Protein AF-A0A8T5Y3U5-F1 (afdb_monomer_lite)

Structure (mmCIF, N/CA/C/O backbone):
data_AF-A0A8T5Y3U5-F1
#
_entry.id   AF-A0A8T5Y3U5-F1
#
loop_
_atom_site.group_PDB
_atom_site.id
_atom_site.type_symbol
_atom_site.label_atom_id
_atom_site.label_alt_id
_atom_site.label_comp_id
_atom_site.label_asym_id
_atom_site.label_entity_id
_atom_site.label_seq_id
_atom_site.pdbx_PDB_ins_code
_atom_site.Cartn_x
_atom_site.Cartn_y
_atom_site.Cartn_z
_atom_site.occupancy
_atom_site.B_iso_or_equiv
_atom_site.auth_seq_id
_atom_site.auth_comp_id
_atom_site.auth_asym_id
_atom_site.auth_atom_id
_atom_site.pdbx_PDB_model_num
ATOM 1 N N . MET A 1 1 ? -8.309 -9.995 -5.495 1.00 78.56 1 MET A N 1
ATOM 2 C CA . MET A 1 1 ? -7.109 -9.335 -6.078 1.00 78.56 1 MET A CA 1
ATOM 3 C C . MET A 1 1 ? -6.849 -9.775 -7.517 1.00 78.56 1 MET A C 1
ATOM 5 O O . MET A 1 1 ? -6.387 -8.969 -8.321 1.00 78.56 1 MET A O 1
ATOM 9 N N . ILE A 1 2 ? -7.189 -11.016 -7.874 1.00 89.81 2 ILE A N 1
ATOM 10 C CA . ILE A 1 2 ? -6.861 -11.614 -9.171 1.00 89.81 2 ILE A CA 1
ATOM 11 C C . ILE A 1 2 ? -7.421 -10.885 -10.391 1.00 89.81 2 ILE A C 1
ATOM 13 O O . ILE A 1 2 ? -6.724 -10.798 -11.395 1.00 89.81 2 ILE A O 1
ATOM 17 N N . ILE A 1 3 ? -8.633 -10.324 -10.323 1.00 92.44 3 ILE A N 1
ATOM 18 C CA . ILE A 1 3 ? -9.241 -9.602 -11.457 1.00 92.44 3 ILE A CA 1
ATOM 19 C C . ILE A 1 3 ? -8.371 -8.401 -11.845 1.00 92.44 3 ILE A C 1
ATOM 21 O O . ILE A 1 3 ? -8.020 -8.229 -13.011 1.00 92.44 3 ILE A O 1
ATOM 25 N N . VAL A 1 4 ? -7.962 -7.611 -10.847 1.00 91.69 4 VAL A N 1
ATOM 26 C CA . VAL A 1 4 ? -7.103 -6.436 -11.039 1.00 91.69 4 VAL A CA 1
ATOM 27 C C . VAL A 1 4 ? -5.731 -6.862 -11.561 1.00 91.69 4 VAL A C 1
ATOM 29 O O . VAL A 1 4 ? -5.269 -6.330 -12.569 1.00 91.69 4 VAL A O 1
ATOM 32 N N . SER A 1 5 ? -5.105 -7.866 -10.938 1.00 94.12 5 SER A N 1
ATOM 33 C CA . SER A 1 5 ? -3.811 -8.390 -11.391 1.00 94.12 5 SER A CA 1
ATOM 34 C C . SER A 1 5 ? -3.868 -8.935 -12.819 1.00 94.12 5 SER A C 1
ATOM 36 O O . SER A 1 5 ? -2.945 -8.707 -13.597 1.00 94.12 5 SER A O 1
ATOM 38 N N . SER A 1 6 ? -4.955 -9.612 -13.192 1.00 96.12 6 SER A N 1
ATOM 39 C CA . SER A 1 6 ? -5.157 -10.162 -14.537 1.00 96.12 6 SER A CA 1
ATOM 40 C C . SER A 1 6 ? -5.290 -9.050 -15.568 1.00 96.12 6 SER A C 1
ATOM 42 O O . SER A 1 6 ? -4.605 -9.080 -16.587 1.00 96.12 6 SER A O 1
ATOM 44 N N . PHE A 1 7 ? -6.099 -8.028 -15.279 1.00 97.38 7 PHE A N 1
ATOM 45 C CA . PHE A 1 7 ? -6.236 -6.859 -16.144 1.00 97.38 7 PHE A CA 1
ATOM 46 C C . PHE A 1 7 ? -4.888 -6.160 -16.375 1.00 97.38 7 PHE A C 1
ATOM 48 O O . PHE A 1 7 ? -4.494 -5.944 -17.522 1.00 97.38 7 PHE A O 1
ATOM 55 N N . ILE A 1 8 ? -4.134 -5.886 -15.304 1.00 96.81 8 ILE A N 1
ATOM 56 C CA . ILE A 1 8 ? -2.803 -5.264 -15.394 1.00 96.81 8 ILE A CA 1
ATOM 57 C C . ILE A 1 8 ? -1.842 -6.142 -16.204 1.00 96.81 8 ILE A C 1
ATOM 59 O O . ILE A 1 8 ? -1.123 -5.641 -17.068 1.00 96.81 8 ILE A O 1
ATOM 63 N N . SER A 1 9 ? -1.850 -7.455 -15.970 1.00 97.88 9 SER A N 1
ATOM 64 C CA . SER A 1 9 ? -0.991 -8.402 -16.690 1.00 97.88 9 SER A CA 1
ATOM 65 C C . SER A 1 9 ? -1.294 -8.411 -18.186 1.00 97.88 9 SER A C 1
ATOM 67 O O . SER A 1 9 ? -0.373 -8.361 -18.998 1.00 97.88 9 SER A O 1
ATOM 69 N N . VAL A 1 10 ? -2.576 -8.401 -18.566 1.00 98.50 10 VAL A N 1
ATOM 70 C CA . VAL A 1 10 ? -2.996 -8.310 -19.971 1.00 98.50 10 VAL A CA 1
ATOM 71 C C . VAL A 1 10 ? -2.524 -6.997 -20.590 1.00 98.50 10 VAL A C 1
ATOM 73 O O . VAL A 1 10 ? -1.945 -7.023 -21.673 1.00 98.50 10 VAL A O 1
ATOM 76 N N . MET A 1 11 ? -2.692 -5.861 -19.906 1.00 98.44 11 MET A N 1
ATOM 77 C CA . MET A 1 11 ? -2.195 -4.574 -20.408 1.00 98.44 11 MET A CA 1
ATOM 78 C C . MET A 1 11 ? -0.677 -4.584 -20.625 1.00 98.44 11 MET A C 1
ATOM 80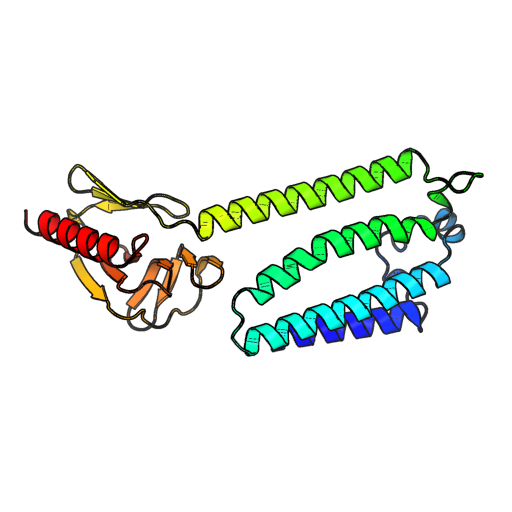 O O . MET A 1 11 ? -0.203 -4.133 -21.668 1.00 98.44 11 MET A O 1
ATOM 84 N N . LEU A 1 12 ? 0.088 -5.135 -19.678 1.00 98.31 12 LEU A N 1
ATOM 85 C CA . LEU A 1 12 ? 1.542 -5.268 -19.795 1.00 98.31 12 LEU A CA 1
ATOM 86 C C . LEU A 1 12 ? 1.935 -6.154 -20.982 1.00 98.31 12 LEU A C 1
ATOM 88 O O . LEU A 1 12 ? 2.838 -5.797 -21.735 1.00 98.31 12 LEU A O 1
ATOM 92 N N . VAL A 1 13 ? 1.235 -7.270 -21.202 1.00 98.75 13 VAL A N 1
ATOM 93 C CA . VAL A 1 13 ? 1.455 -8.119 -22.382 1.00 98.75 13 VAL A CA 1
ATOM 94 C C . VAL A 1 13 ? 1.139 -7.358 -23.667 1.00 98.75 13 VAL A C 1
ATOM 96 O O . VAL A 1 13 ? 1.955 -7.365 -24.584 1.00 98.75 13 VAL A O 1
ATOM 99 N N . VAL A 1 14 ? 0.003 -6.661 -23.742 1.00 98.69 14 VAL A N 1
ATOM 100 C CA . VAL A 1 14 ? -0.388 -5.890 -24.932 1.00 98.69 14 VAL A CA 1
ATOM 101 C C . VAL A 1 14 ? 0.656 -4.823 -25.256 1.00 98.69 14 VAL A C 1
ATOM 103 O O . VAL A 1 14 ? 1.146 -4.777 -26.384 1.00 98.69 14 VAL A O 1
ATOM 106 N N . PHE A 1 15 ? 1.068 -4.010 -24.281 1.00 98.44 15 PHE A N 1
ATOM 107 C CA . PHE A 1 15 ? 2.111 -3.010 -24.510 1.00 98.44 15 PHE A CA 1
ATOM 108 C C . PHE A 1 15 ? 3.461 -3.646 -24.842 1.00 98.44 15 PHE A C 1
ATOM 110 O O . PHE A 1 15 ? 4.144 -3.174 -25.751 1.00 98.44 15 PHE A O 1
ATOM 117 N N . GLY A 1 16 ? 3.817 -4.756 -24.193 1.00 98.44 16 GLY A N 1
ATOM 118 C CA . GLY A 1 16 ? 5.033 -5.500 -24.500 1.00 98.44 16 GLY A CA 1
ATOM 119 C C . GLY A 1 16 ? 5.055 -6.003 -25.945 1.00 98.44 16 GLY A C 1
ATOM 120 O O . GLY A 1 16 ? 6.074 -5.872 -26.624 1.00 98.44 16 GLY A O 1
ATOM 121 N N . LEU A 1 17 ? 3.922 -6.504 -26.452 1.00 98.62 17 LEU A N 1
ATOM 122 C CA . LEU A 1 17 ? 3.759 -6.925 -27.845 1.00 98.62 17 LEU A CA 1
ATOM 123 C C . LEU A 1 17 ? 3.872 -5.741 -28.814 1.00 98.62 17 LEU A C 1
ATOM 125 O O . LEU A 1 17 ? 4.589 -5.836 -29.813 1.00 98.62 17 LEU A O 1
ATOM 129 N N . LEU A 1 18 ? 3.194 -4.629 -28.516 1.00 98.62 18 LEU A N 1
ATOM 130 C CA . LEU A 1 18 ? 3.217 -3.425 -29.349 1.00 98.62 18 LEU A CA 1
ATOM 131 C C . LEU A 1 18 ? 4.631 -2.839 -29.454 1.00 98.62 18 LEU A C 1
ATOM 133 O O . LEU A 1 18 ? 5.109 -2.552 -30.551 1.00 98.62 18 LEU A O 1
ATOM 137 N N . ILE A 1 19 ? 5.328 -2.709 -28.326 1.00 98.44 19 ILE A N 1
ATOM 138 C CA . ILE A 1 19 ? 6.676 -2.142 -28.277 1.00 98.44 19 ILE A CA 1
ATOM 139 C C . ILE A 1 19 ? 7.683 -3.085 -28.945 1.00 98.44 19 ILE A C 1
ATOM 141 O O . ILE A 1 19 ? 8.465 -2.647 -29.787 1.00 98.44 19 ILE A O 1
ATOM 145 N N . LYS A 1 20 ? 7.665 -4.380 -28.605 1.00 98.19 20 LYS A N 1
ATOM 146 C CA . LYS A 1 20 ? 8.676 -5.333 -29.086 1.00 98.19 20 LYS A CA 1
ATOM 147 C C . LYS A 1 20 ? 8.501 -5.708 -30.554 1.00 98.19 20 LYS A C 1
ATOM 149 O O . LYS A 1 20 ? 9.495 -5.822 -31.261 1.00 98.19 20 LYS A O 1
ATOM 154 N N . TYR A 1 21 ? 7.265 -5.945 -30.996 1.00 97.81 21 TYR A N 1
ATOM 155 C CA . TYR A 1 21 ? 6.996 -6.544 -32.309 1.00 97.81 21 TYR A CA 1
ATOM 156 C C . TYR A 1 21 ? 6.300 -5.603 -33.292 1.00 97.81 21 TYR A C 1
ATOM 158 O O . TYR A 1 21 ? 6.357 -5.849 -34.494 1.00 97.81 21 TYR A O 1
ATOM 166 N N . LYS A 1 22 ? 5.628 -4.545 -32.818 1.00 97.69 22 LYS A N 1
ATOM 167 C CA . LYS A 1 22 ? 4.924 -3.575 -33.680 1.00 97.69 22 LYS A CA 1
ATOM 168 C C . LYS A 1 22 ? 5.622 -2.217 -33.761 1.00 97.69 22 LYS A C 1
ATOM 170 O O . LYS A 1 22 ? 5.037 -1.281 -34.290 1.00 97.69 22 LYS A O 1
ATOM 175 N N . GLN A 1 23 ? 6.854 -2.118 -33.253 1.00 96.19 23 GLN A N 1
ATOM 176 C CA . GLN A 1 23 ? 7.684 -0.908 -33.301 1.00 96.19 23 GLN A CA 1
ATOM 177 C C . GLN A 1 23 ? 6.996 0.329 -32.698 1.00 96.19 23 GLN A C 1
ATOM 179 O O . GLN A 1 23 ? 7.277 1.466 -33.074 1.00 96.19 23 GLN A O 1
ATOM 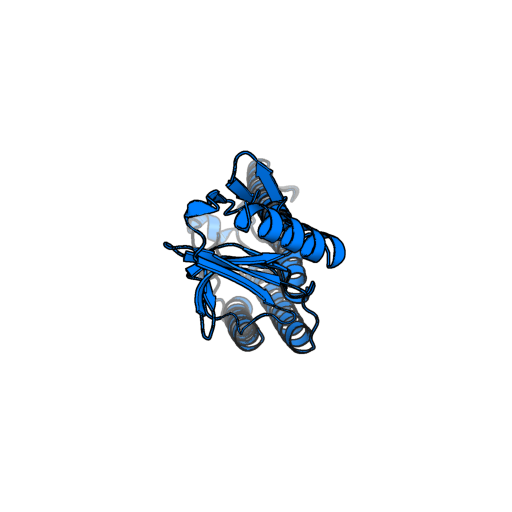184 N N . ALA A 1 24 ? 6.091 0.130 -31.734 1.00 97.62 24 ALA A N 1
ATOM 185 C CA . ALA A 1 24 ? 5.384 1.213 -31.056 1.00 97.62 24 ALA A CA 1
ATOM 186 C C . ALA A 1 24 ? 6.285 1.917 -30.018 1.00 97.62 24 ALA A C 1
ATOM 188 O O . ALA A 1 24 ? 5.927 2.048 -28.850 1.00 97.62 24 ALA A O 1
ATOM 189 N N . TYR A 1 25 ? 7.480 2.359 -30.425 1.00 96.62 25 TYR A N 1
ATOM 190 C CA . TYR A 1 25 ? 8.500 2.932 -29.537 1.00 96.62 25 TYR A CA 1
ATOM 191 C C . TYR A 1 25 ? 8.084 4.269 -28.918 1.00 96.62 25 TYR A C 1
ATOM 193 O O . TYR A 1 25 ? 8.581 4.635 -27.858 1.00 96.62 25 TYR A O 1
ATOM 201 N N . TRP A 1 26 ? 7.117 4.964 -29.518 1.00 95.81 26 TRP A N 1
ATOM 202 C CA . TRP A 1 26 ? 6.488 6.160 -28.951 1.00 95.81 26 TRP A CA 1
ATOM 203 C C . TRP A 1 26 ? 5.774 5.899 -27.609 1.00 95.81 26 TRP A C 1
ATOM 205 O O . TRP A 1 26 ? 5.494 6.839 -26.873 1.00 95.81 26 TRP A O 1
ATOM 215 N N . LEU A 1 27 ? 5.514 4.636 -27.245 1.00 96.50 27 LEU A N 1
ATOM 216 C CA . LEU A 1 27 ? 5.013 4.258 -25.917 1.00 96.50 27 LEU A CA 1
ATOM 217 C C . LEU A 1 27 ? 6.108 4.263 -24.836 1.00 96.50 27 LEU A C 1
ATOM 219 O O . LEU A 1 27 ? 5.800 4.189 -23.647 1.00 96.50 27 LEU A O 1
ATOM 223 N N . ILE A 1 28 ? 7.387 4.327 -25.218 1.00 96.00 28 ILE A N 1
ATOM 224 C CA . ILE A 1 28 ? 8.506 4.323 -24.275 1.00 96.00 28 ILE A CA 1
ATOM 225 C C . ILE A 1 28 ? 8.688 5.742 -23.728 1.00 96.00 28 ILE A C 1
ATOM 227 O O . ILE A 1 28 ? 9.132 6.661 -24.427 1.00 96.00 28 ILE A O 1
ATOM 231 N N . ALA A 1 29 ? 8.351 5.914 -22.450 1.00 88.94 29 ALA A N 1
ATOM 232 C CA . ALA A 1 29 ? 8.594 7.153 -21.722 1.00 88.94 29 ALA A CA 1
ATOM 233 C C . ALA A 1 29 ? 10.088 7.528 -21.768 1.00 88.94 29 ALA A C 1
ATOM 235 O O . ALA A 1 29 ? 10.963 6.666 -21.699 1.00 88.94 29 ALA A O 1
ATOM 236 N N . GLY A 1 30 ? 10.383 8.820 -21.920 1.00 88.69 30 GLY A N 1
ATOM 237 C CA . GLY A 1 30 ? 11.736 9.322 -22.175 1.00 88.69 30 GLY A CA 1
ATOM 238 C C . GLY A 1 30 ? 12.071 9.400 -23.665 1.00 88.69 30 GLY A C 1
ATOM 239 O O . GLY A 1 30 ? 12.484 10.463 -24.118 1.00 88.69 30 GLY A O 1
ATOM 240 N N . TYR A 1 31 ? 11.810 8.343 -24.448 1.00 94.25 31 TYR A N 1
ATOM 241 C CA . TYR A 1 31 ? 12.003 8.372 -25.907 1.00 94.25 31 TYR A CA 1
ATOM 242 C C . TYR A 1 31 ? 10.975 9.280 -26.597 1.00 94.25 31 TYR A C 1
ATOM 244 O O . TYR A 1 31 ? 11.344 10.145 -27.389 1.00 94.25 31 TYR A O 1
ATOM 252 N N . ASN A 1 32 ? 9.690 9.152 -26.246 1.00 94.94 32 ASN A N 1
ATOM 253 C CA . ASN A 1 32 ? 8.616 9.960 -26.842 1.00 94.94 32 ASN A CA 1
ATOM 254 C C . ASN A 1 32 ? 8.775 11.473 -26.600 1.00 94.94 32 ASN A C 1
ATOM 256 O O . ASN A 1 32 ? 8.389 12.291 -27.425 1.00 94.94 32 ASN A O 1
ATOM 260 N N . THR A 1 33 ? 9.360 11.845 -25.462 1.00 92.44 33 THR A N 1
ATOM 261 C CA . THR A 1 33 ? 9.601 13.241 -25.063 1.00 92.44 33 THR A CA 1
ATOM 262 C C . THR A 1 33 ? 10.954 13.776 -25.538 1.00 92.44 33 THR A C 1
ATOM 264 O O . THR A 1 33 ? 11.273 14.941 -25.313 1.00 92.44 33 THR A O 1
ATOM 267 N N . MET A 1 34 ? 11.783 12.930 -26.153 1.00 94.06 34 MET A N 1
ATOM 268 C CA . MET A 1 34 ? 13.115 13.293 -26.622 1.00 94.06 34 MET A CA 1
ATOM 269 C C . MET A 1 34 ? 13.031 14.104 -27.929 1.00 94.06 34 MET A C 1
ATOM 271 O O . MET A 1 34 ? 12.254 13.746 -28.815 1.00 94.06 34 MET A O 1
ATOM 275 N N . PRO A 1 35 ? 13.853 15.156 -28.115 1.00 95.94 35 PRO A N 1
ATOM 276 C CA . PRO A 1 35 ? 13.953 15.842 -29.401 1.00 95.94 35 PRO A CA 1
ATOM 277 C C . PRO A 1 35 ? 14.324 14.875 -30.532 1.00 95.94 35 PRO A C 1
ATOM 279 O O . PRO A 1 35 ? 15.180 14.007 -30.351 1.00 95.94 35 PRO A O 1
ATOM 282 N N . ARG A 1 36 ? 13.738 15.064 -31.721 1.00 94.19 36 ARG A N 1
ATOM 283 C CA . ARG A 1 36 ? 13.930 14.173 -32.886 1.00 94.19 36 ARG A CA 1
ATOM 284 C C . ARG A 1 36 ? 15.395 13.944 -33.258 1.00 94.19 36 ARG A C 1
ATOM 286 O O . ARG A 1 36 ? 15.740 12.872 -33.738 1.00 94.19 36 ARG A O 1
ATOM 293 N N . GLU A 1 37 ? 16.259 14.932 -33.043 1.00 94.69 37 GLU A N 1
ATOM 294 C CA . GLU A 1 37 ? 17.697 14.799 -33.302 1.00 94.69 37 GLU A CA 1
ATOM 295 C C . GLU A 1 37 ? 18.356 13.780 -32.371 1.00 94.69 37 GLU A C 1
ATOM 297 O O . GLU A 1 37 ? 19.084 12.909 -32.835 1.00 94.69 37 GLU A O 1
ATOM 302 N N . LYS A 1 38 ? 18.034 13.829 -31.075 1.00 94.31 38 LYS A N 1
ATOM 303 C CA . LYS A 1 38 ? 18.555 12.886 -30.079 1.00 94.31 38 LYS A CA 1
ATOM 304 C C . LYS A 1 38 ? 17.961 11.488 -30.242 1.00 94.31 38 LYS A C 1
ATOM 306 O O . LYS A 1 38 ? 18.664 10.513 -29.994 1.00 94.31 38 LYS A O 1
ATOM 311 N N . GLN A 1 39 ? 16.715 11.375 -30.714 1.00 95.19 39 GLN A N 1
ATOM 312 C CA . GLN A 1 39 ? 16.074 10.078 -30.978 1.00 95.19 39 GLN A CA 1
ATOM 313 C C . GLN A 1 39 ? 16.852 9.231 -31.994 1.00 95.19 39 GLN A C 1
ATOM 315 O O . GLN A 1 39 ? 16.831 8.007 -31.895 1.00 95.19 39 GLN A O 1
ATOM 320 N N . LYS A 1 40 ? 17.561 9.861 -32.942 1.00 95.06 40 LYS A N 1
ATOM 321 C CA . LYS A 1 40 ? 18.390 9.159 -33.937 1.00 95.06 40 LYS A CA 1
ATOM 322 C C . LYS A 1 40 ? 19.575 8.416 -33.316 1.00 95.06 40 LYS A C 1
ATOM 324 O O . LYS A 1 40 ? 20.056 7.459 -33.908 1.00 95.06 40 LYS A O 1
ATOM 329 N N . ASN A 1 41 ? 20.016 8.838 -32.132 1.00 95.00 41 ASN A N 1
ATOM 330 C CA . ASN A 1 41 ? 21.126 8.218 -31.409 1.00 95.00 41 ASN A CA 1
ATOM 331 C C . ASN A 1 41 ? 20.669 7.044 -30.523 1.00 95.00 41 ASN A C 1
ATOM 333 O O . ASN A 1 41 ? 21.476 6.486 -29.784 1.00 95.00 41 ASN A O 1
ATOM 337 N N . VAL A 1 42 ? 19.381 6.687 -30.547 1.00 96.62 42 VAL A N 1
ATOM 338 C CA . VAL A 1 42 ? 18.820 5.604 -29.733 1.00 96.62 42 VAL A CA 1
ATOM 339 C C . VAL A 1 42 ? 18.730 4.323 -30.560 1.00 96.62 42 VAL A C 1
ATOM 341 O O . VAL A 1 42 ? 18.125 4.307 -31.632 1.00 96.62 42 VAL A O 1
ATOM 344 N N . ASP A 1 43 ? 19.259 3.224 -30.022 1.00 97.25 43 ASP A N 1
ATOM 345 C CA . ASP A 1 43 ? 18.984 1.869 -30.503 1.00 97.25 43 ASP A CA 1
ATOM 346 C C . ASP A 1 43 ? 17.543 1.493 -30.131 1.00 97.25 43 ASP A C 1
ATOM 348 O O . ASP A 1 43 ? 17.261 0.885 -29.095 1.00 97.25 43 ASP A O 1
ATOM 352 N N . THR A 1 44 ? 16.603 1.937 -30.963 1.00 96.56 44 THR A N 1
ATOM 353 C CA . THR A 1 44 ? 15.165 1.752 -30.733 1.00 96.56 44 THR A CA 1
ATOM 354 C C . THR A 1 44 ? 14.749 0.286 -30.763 1.00 96.56 44 THR A C 1
ATOM 356 O O . THR A 1 44 ? 13.887 -0.113 -29.978 1.00 96.56 44 THR A O 1
ATOM 359 N N . GLU A 1 45 ? 15.384 -0.543 -31.594 1.00 97.19 45 GLU A N 1
ATOM 360 C CA . GLU A 1 45 ? 15.078 -1.970 -31.661 1.00 97.19 45 GLU A CA 1
ATOM 361 C C . GLU A 1 45 ? 15.560 -2.696 -30.400 1.00 97.19 45 GLU A C 1
ATOM 363 O O . GLU A 1 45 ? 14.792 -3.439 -29.777 1.00 97.19 45 GLU A O 1
ATOM 368 N N . GLY A 1 46 ? 16.804 -2.446 -29.977 1.00 97.94 46 GLY A N 1
ATOM 369 C CA . GLY A 1 46 ? 17.357 -2.992 -28.743 1.00 97.94 46 GLY A CA 1
ATOM 370 C C . GLY A 1 46 ? 16.582 -2.529 -27.511 1.00 97.94 46 GLY A C 1
ATOM 371 O O . GLY A 1 46 ? 16.199 -3.359 -26.677 1.00 97.94 46 GLY A O 1
ATOM 372 N N . LEU A 1 47 ? 16.268 -1.232 -27.431 1.00 97.62 47 LEU A N 1
ATOM 373 C CA . LEU A 1 47 ? 15.466 -0.661 -26.351 1.00 97.62 47 LEU A CA 1
ATOM 374 C C . LEU A 1 47 ? 14.055 -1.257 -26.332 1.00 97.62 47 LEU A C 1
ATOM 376 O O . LEU A 1 47 ? 13.586 -1.691 -25.282 1.00 97.62 47 LEU A O 1
ATOM 380 N N . GLY A 1 48 ? 13.387 -1.335 -27.483 1.00 98.19 48 GLY A N 1
ATOM 381 C CA . GLY A 1 48 ? 12.050 -1.909 -27.598 1.00 98.19 48 GLY A CA 1
ATOM 382 C C . GLY A 1 48 ? 12.009 -3.386 -27.210 1.00 98.19 48 GLY A C 1
ATOM 383 O O . GLY A 1 48 ? 11.119 -3.814 -26.473 1.00 98.19 48 GLY A O 1
ATOM 384 N N . ARG A 1 49 ? 13.017 -4.167 -27.615 1.00 98.38 49 ARG A N 1
ATOM 385 C CA . ARG A 1 49 ? 13.162 -5.570 -27.206 1.00 98.38 49 ARG A CA 1
ATOM 386 C C . ARG A 1 49 ? 13.353 -5.703 -25.697 1.00 98.38 49 ARG A C 1
ATOM 388 O O . ARG A 1 49 ? 12.727 -6.566 -25.082 1.00 98.38 49 ARG A O 1
ATOM 395 N N . PHE A 1 50 ? 14.188 -4.852 -25.103 1.00 98.38 50 PHE A N 1
ATOM 396 C CA . PHE A 1 50 ? 14.435 -4.822 -23.663 1.00 98.38 50 PHE A CA 1
ATOM 397 C C . PHE A 1 50 ? 13.180 -4.449 -22.862 1.00 98.38 50 PHE A C 1
ATOM 399 O O . PHE A 1 50 ? 12.788 -5.191 -21.956 1.00 98.38 50 PHE A O 1
ATOM 406 N N . ILE A 1 51 ? 12.521 -3.343 -23.217 1.00 98.06 51 ILE A N 1
ATOM 407 C CA . ILE A 1 51 ? 11.301 -2.876 -22.550 1.00 98.06 51 ILE A CA 1
ATOM 408 C C . ILE A 1 51 ? 10.178 -3.902 -22.705 1.00 98.06 51 ILE A C 1
ATOM 410 O O . ILE A 1 51 ? 9.572 -4.289 -21.707 1.00 98.06 51 ILE A O 1
ATOM 414 N N . GLY A 1 52 ? 9.944 -4.418 -23.914 1.00 98.00 52 GLY A N 1
ATOM 415 C CA . GLY A 1 52 ? 8.889 -5.403 -24.144 1.00 98.00 52 GLY A CA 1
ATOM 416 C C . GLY A 1 52 ? 9.115 -6.723 -23.403 1.00 98.00 52 GLY A C 1
ATOM 417 O O . GLY A 1 52 ? 8.187 -7.242 -22.788 1.00 98.00 52 GLY A O 1
ATOM 418 N N . ASN A 1 53 ? 10.352 -7.236 -23.364 1.00 98.12 53 ASN A N 1
ATOM 419 C CA . ASN A 1 53 ? 10.677 -8.411 -22.544 1.00 98.12 53 ASN A CA 1
ATOM 420 C C . ASN A 1 53 ? 10.424 -8.154 -21.057 1.00 98.12 53 ASN A C 1
ATOM 422 O O . ASN A 1 53 ? 9.895 -9.019 -20.362 1.00 98.12 53 ASN A O 1
ATOM 426 N N . THR A 1 54 ? 10.775 -6.964 -20.573 1.00 97.44 54 THR A N 1
ATOM 427 C CA . THR A 1 54 ? 10.562 -6.617 -19.168 1.00 97.44 54 THR A CA 1
ATOM 428 C C . THR A 1 54 ? 9.077 -6.492 -18.837 1.00 97.44 54 THR A C 1
ATOM 430 O O . THR A 1 54 ? 8.657 -6.931 -17.771 1.00 97.44 54 THR A O 1
ATOM 433 N N . MET A 1 55 ? 8.257 -5.984 -19.760 1.00 98.00 55 MET A N 1
ATOM 434 C CA . MET A 1 55 ? 6.801 -5.977 -19.604 1.00 98.00 55 MET A CA 1
ATOM 435 C C . MET A 1 55 ? 6.219 -7.390 -19.494 1.00 98.00 55 MET A C 1
ATOM 437 O O . MET A 1 55 ? 5.356 -7.611 -18.650 1.00 98.00 55 MET A O 1
ATOM 441 N N . PHE A 1 56 ? 6.716 -8.366 -20.262 1.00 98.31 56 PHE A N 1
ATOM 442 C CA . PHE A 1 56 ? 6.286 -9.763 -20.111 1.00 98.31 56 PHE A CA 1
ATOM 443 C C . PHE A 1 56 ? 6.681 -10.355 -18.754 1.00 98.31 56 PHE A C 1
ATOM 445 O O . PHE A 1 56 ? 5.874 -11.042 -18.131 1.00 98.31 56 PHE A O 1
ATOM 452 N N . VAL A 1 57 ? 7.891 -10.056 -18.267 1.00 97.00 57 VAL A N 1
ATOM 453 C CA . VAL A 1 57 ? 8.329 -10.470 -16.922 1.00 97.00 57 VAL A CA 1
ATOM 454 C C . VAL A 1 57 ? 7.429 -9.854 -15.852 1.00 97.00 57 VAL A C 1
ATOM 456 O O . VAL A 1 57 ? 6.928 -10.573 -14.991 1.00 97.00 57 VAL A O 1
ATOM 459 N N . LEU A 1 58 ? 7.171 -8.546 -15.928 1.00 97.00 58 LEU A N 1
ATOM 460 C CA . LEU A 1 58 ? 6.280 -7.855 -14.996 1.00 97.00 58 LEU A CA 1
ATOM 461 C C . LEU A 1 58 ? 4.855 -8.411 -15.055 1.00 97.00 58 LEU A C 1
ATOM 463 O O . LEU A 1 58 ? 4.243 -8.585 -14.005 1.00 97.00 58 LEU A O 1
ATOM 467 N N . ALA A 1 59 ? 4.340 -8.752 -16.239 1.00 98.00 59 ALA A N 1
ATOM 468 C CA . ALA A 1 59 ? 3.038 -9.399 -16.374 1.00 98.00 59 ALA A CA 1
ATOM 469 C C . ALA A 1 59 ? 3.006 -10.752 -15.645 1.00 98.00 59 ALA A C 1
ATOM 471 O O . ALA A 1 59 ? 2.089 -11.010 -14.871 1.00 98.00 59 ALA A O 1
ATOM 472 N N . GLY A 1 60 ? 4.038 -11.582 -15.826 1.00 96.81 60 GLY A N 1
ATOM 473 C CA . GLY A 1 60 ? 4.168 -12.859 -15.120 1.00 96.81 60 GLY A CA 1
ATOM 474 C C . GLY A 1 60 ? 4.225 -12.694 -13.599 1.00 96.81 60 GLY A C 1
ATOM 475 O O . GLY A 1 60 ? 3.490 -13.369 -12.883 1.00 96.81 60 GLY A O 1
ATOM 476 N N . VAL A 1 61 ? 5.040 -11.755 -13.104 1.00 95.31 61 VAL A N 1
ATOM 477 C CA . VAL A 1 61 ? 5.157 -11.443 -11.667 1.00 95.31 61 VAL A CA 1
ATOM 478 C C . VAL A 1 61 ? 3.828 -10.938 -11.097 1.00 95.31 61 VAL A C 1
ATOM 480 O O . VAL A 1 61 ? 3.401 -11.401 -10.041 1.00 95.31 61 VAL A O 1
ATOM 483 N N . THR A 1 62 ? 3.145 -10.036 -11.808 1.00 95.75 62 THR A N 1
ATOM 484 C CA . THR A 1 62 ? 1.834 -9.499 -11.399 1.00 95.75 62 THR A CA 1
ATOM 485 C C . THR A 1 62 ? 0.796 -10.606 -11.278 1.00 95.75 62 THR A C 1
ATOM 487 O O . THR A 1 62 ? 0.076 -10.683 -10.279 1.00 95.75 62 THR A O 1
ATOM 490 N N . LEU A 1 63 ? 0.709 -11.462 -12.299 1.00 95.94 63 LEU A N 1
ATOM 491 C CA . LEU A 1 63 ? -0.260 -12.545 -12.344 1.00 95.94 63 LEU A CA 1
ATOM 492 C C . LEU A 1 63 ? 0.020 -13.570 -11.243 1.00 95.94 63 LEU A C 1
ATOM 494 O O . LEU A 1 63 ? -0.898 -13.930 -10.512 1.00 95.94 63 LEU A O 1
ATOM 498 N N . ALA A 1 64 ? 1.283 -13.972 -11.069 1.00 94.12 64 ALA A N 1
ATOM 499 C CA . ALA A 1 64 ? 1.695 -14.891 -10.012 1.00 94.12 64 ALA A CA 1
ATOM 500 C C . ALA A 1 64 ? 1.367 -14.341 -8.615 1.00 94.12 64 ALA A C 1
ATOM 502 O O . ALA A 1 64 ? 0.788 -15.054 -7.798 1.00 94.12 64 ALA A O 1
ATOM 503 N N . GLY A 1 65 ? 1.657 -13.061 -8.356 1.00 92.94 65 GLY A N 1
ATOM 504 C CA . GLY A 1 65 ? 1.293 -12.397 -7.103 1.00 92.94 65 GLY A CA 1
ATOM 505 C C . GLY A 1 65 ? -0.220 -12.364 -6.865 1.00 92.94 65 GLY A C 1
ATOM 506 O O . GLY A 1 65 ? -0.678 -12.625 -5.753 1.00 92.94 65 GLY A O 1
ATOM 507 N N . GLY A 1 66 ? -1.001 -12.107 -7.919 1.00 92.75 66 GLY A N 1
ATOM 508 C CA . GLY A 1 66 ? -2.462 -12.174 -7.879 1.00 92.75 66 GLY A CA 1
ATOM 509 C C . GLY A 1 66 ? -2.983 -13.569 -7.533 1.00 92.75 66 GLY A C 1
ATOM 510 O O . GLY A 1 66 ? -3.822 -13.691 -6.648 1.00 92.75 66 GLY A O 1
ATOM 511 N N . VAL A 1 67 ? -2.462 -14.615 -8.183 1.00 93.50 67 VAL A N 1
ATOM 512 C CA . VAL A 1 67 ? -2.863 -16.013 -7.944 1.00 93.50 67 VAL A CA 1
ATOM 513 C C . VAL A 1 67 ? -2.513 -16.449 -6.524 1.00 93.50 67 VAL A C 1
ATOM 515 O O . VAL A 1 67 ? -3.368 -16.980 -5.823 1.00 93.50 67 VAL A O 1
ATOM 518 N N . LEU A 1 68 ? -1.290 -16.179 -6.062 1.00 91.94 68 LEU A N 1
ATOM 519 C CA . LEU A 1 68 ? -0.867 -16.538 -4.704 1.00 91.94 68 LEU A CA 1
ATOM 520 C C . LEU A 1 68 ? -1.687 -15.809 -3.629 1.00 91.94 68 LEU A C 1
ATOM 522 O O . LEU A 1 68 ? -1.950 -16.373 -2.570 1.00 91.94 68 LEU A O 1
ATOM 526 N N . SER A 1 69 ? -2.134 -14.581 -3.909 1.00 88.44 69 SER A N 1
ATOM 527 C CA . SER A 1 69 ? -3.047 -13.863 -3.018 1.00 88.44 69 SER A CA 1
ATOM 528 C C . SER A 1 69 ? -4.414 -14.548 -2.903 1.00 88.44 69 SER A C 1
ATOM 530 O O . SER A 1 69 ? -4.982 -14.525 -1.816 1.00 88.44 69 SER A O 1
ATOM 532 N N . GLU A 1 70 ? -4.946 -15.144 -3.976 1.00 88.69 70 GLU A N 1
ATOM 533 C CA . GLU A 1 70 ? -6.211 -15.905 -3.917 1.00 88.69 70 GLU A CA 1
ATOM 534 C C . GLU A 1 70 ? -6.045 -17.248 -3.196 1.00 88.69 70 GLU A C 1
ATOM 536 O O . GLU A 1 70 ? -6.988 -17.747 -2.594 1.00 88.69 70 GLU A O 1
ATOM 541 N N . LEU A 1 71 ? -4.832 -17.811 -3.184 1.00 92.00 71 LEU A N 1
ATOM 542 C CA . LEU A 1 71 ? -4.496 -19.010 -2.407 1.00 92.00 71 LEU A CA 1
ATOM 543 C C . LEU A 1 71 ? -4.323 -18.733 -0.899 1.00 92.00 71 LEU A C 1
ATOM 545 O O . LEU A 1 71 ? -3.837 -19.592 -0.168 1.00 92.00 71 LEU A O 1
ATOM 549 N N . GLY A 1 72 ? -4.700 -17.542 -0.422 1.00 85.62 72 GLY A N 1
ATOM 550 C CA . GLY A 1 72 ? -4.690 -17.181 0.998 1.00 85.62 72 GLY A CA 1
ATOM 551 C C . GLY A 1 72 ? -3.370 -16.604 1.513 1.00 85.62 72 GLY A C 1
ATOM 552 O O . GLY A 1 72 ? -3.236 -16.358 2.709 1.00 85.62 72 GLY A O 1
ATOM 553 N N . VAL A 1 73 ? -2.384 -16.336 0.649 1.00 83.81 73 VAL A N 1
ATOM 554 C CA . VAL A 1 73 ? -1.095 -15.771 1.081 1.00 83.81 73 VAL A CA 1
ATOM 555 C C .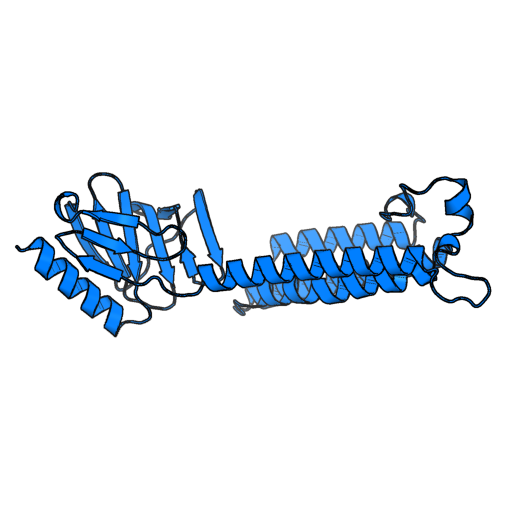 VAL A 1 73 ? -1.196 -14.242 1.207 1.00 83.81 73 VAL A C 1
ATOM 557 O O . VAL A 1 73 ? -0.861 -13.487 0.292 1.00 83.81 73 VAL A O 1
ATOM 560 N N . VAL A 1 74 ? -1.669 -13.772 2.365 1.00 76.38 74 VAL A N 1
ATOM 561 C CA . VAL A 1 74 ? -2.114 -12.380 2.619 1.00 76.38 74 VAL A CA 1
ATOM 562 C C . VAL A 1 74 ? -1.035 -11.304 2.384 1.00 76.38 74 VAL A C 1
ATOM 564 O O . VAL A 1 74 ? -1.361 -10.168 2.042 1.00 76.38 74 VAL A O 1
ATOM 567 N N . PHE A 1 75 ? 0.256 -11.634 2.507 1.00 78.75 75 PHE A N 1
ATOM 568 C CA . PHE A 1 75 ? 1.358 -10.676 2.302 1.00 78.75 75 PHE A CA 1
ATOM 569 C C . PHE A 1 75 ? 1.819 -10.543 0.837 1.00 78.75 75 PHE A C 1
ATOM 571 O O . PHE A 1 75 ? 2.619 -9.657 0.518 1.00 78.75 75 PHE A O 1
ATOM 578 N N . MET A 1 76 ? 1.319 -11.386 -0.076 1.00 85.50 76 MET A N 1
ATOM 579 C CA . MET A 1 76 ? 1.763 -11.412 -1.477 1.00 85.50 76 MET A CA 1
ATOM 580 C C . MET A 1 76 ? 1.565 -10.109 -2.248 1.00 85.50 76 MET A C 1
ATOM 582 O O . MET A 1 76 ? 2.457 -9.761 -3.028 1.00 85.50 76 MET A O 1
ATOM 586 N N . PRO A 1 77 ? 0.474 -9.345 -2.052 1.00 80.94 77 PRO A N 1
ATOM 587 C CA . PRO A 1 77 ? 0.355 -8.027 -2.657 1.00 80.94 77 PRO A CA 1
ATOM 588 C C . PRO A 1 77 ? 1.527 -7.113 -2.298 1.00 80.94 77 PRO A C 1
ATOM 590 O O . PRO A 1 77 ? 2.174 -6.564 -3.189 1.00 80.94 77 PRO A O 1
ATOM 593 N N . ALA A 1 78 ? 1.853 -7.006 -1.007 1.00 80.75 78 ALA A N 1
ATOM 594 C CA . ALA A 1 78 ? 2.946 -6.164 -0.529 1.00 80.75 78 ALA A CA 1
ATOM 595 C C . ALA A 1 78 ? 4.301 -6.639 -1.075 1.00 80.75 78 ALA A C 1
ATOM 597 O O . ALA A 1 78 ? 5.085 -5.823 -1.556 1.00 80.75 78 ALA A O 1
ATOM 598 N N . ALA A 1 79 ? 4.549 -7.953 -1.078 1.00 86.19 79 ALA A N 1
ATOM 599 C CA . ALA A 1 79 ? 5.760 -8.533 -1.659 1.00 86.19 79 ALA A CA 1
ATOM 600 C C . ALA A 1 79 ? 5.886 -8.226 -3.161 1.00 86.19 79 ALA A C 1
ATOM 602 O O . ALA A 1 79 ? 6.947 -7.809 -3.621 1.00 86.19 79 ALA A O 1
ATOM 603 N N . THR A 1 80 ? 4.791 -8.358 -3.916 1.00 89.38 80 THR A N 1
ATOM 604 C CA . THR A 1 80 ? 4.754 -8.044 -5.352 1.00 89.38 80 THR A CA 1
ATOM 605 C C . THR A 1 80 ? 5.096 -6.575 -5.591 1.00 89.38 80 THR A C 1
ATOM 607 O O . THR A 1 80 ? 5.961 -6.283 -6.408 1.00 89.38 80 THR A O 1
ATOM 610 N N . PHE A 1 81 ? 4.505 -5.646 -4.832 1.00 84.12 81 PHE A N 1
ATOM 611 C CA . PHE A 1 81 ? 4.847 -4.221 -4.918 1.00 84.12 81 PHE A CA 1
ATOM 612 C C . PHE A 1 81 ? 6.311 -3.935 -4.558 1.00 84.12 81 PHE A C 1
ATOM 614 O O . PHE A 1 81 ? 6.969 -3.159 -5.249 1.00 84.12 81 PHE A O 1
ATOM 621 N N . MET A 1 82 ? 6.853 -4.577 -3.520 1.00 84.69 82 MET A N 1
ATOM 622 C CA . MET A 1 82 ? 8.259 -4.403 -3.138 1.00 84.69 82 MET A CA 1
ATOM 623 C C . MET A 1 82 ? 9.225 -4.891 -4.225 1.00 84.69 82 MET A C 1
ATOM 625 O O . MET A 1 82 ? 10.257 -4.258 -4.439 1.00 84.69 82 MET A O 1
ATOM 629 N N . LEU A 1 83 ? 8.878 -5.949 -4.969 1.00 90.19 83 LEU A N 1
ATOM 630 C CA . LEU A 1 83 ? 9.680 -6.439 -6.097 1.00 90.19 83 LEU A CA 1
ATOM 631 C C . LEU A 1 83 ? 9.749 -5.452 -7.271 1.00 90.19 83 LEU A C 1
ATOM 633 O O . LEU A 1 83 ? 10.729 -5.466 -8.016 1.00 90.19 83 LEU A O 1
ATOM 637 N N . TYR A 1 84 ? 8.765 -4.564 -7.438 1.00 90.56 84 TYR A N 1
ATOM 638 C CA . TYR A 1 84 ? 8.785 -3.584 -8.530 1.00 90.56 84 TYR A CA 1
ATOM 639 C C . TYR A 1 84 ? 9.911 -2.567 -8.369 1.00 90.56 84 TYR A C 1
ATOM 641 O O . TYR A 1 84 ? 10.472 -2.129 -9.368 1.00 90.56 84 TYR A O 1
ATOM 649 N N . ILE A 1 85 ? 10.274 -2.207 -7.138 1.00 87.75 85 ILE A N 1
ATOM 650 C CA . ILE A 1 85 ? 11.287 -1.182 -6.859 1.00 87.75 85 ILE A CA 1
ATOM 651 C C . ILE A 1 85 ? 12.652 -1.550 -7.473 1.00 87.75 85 ILE A C 1
ATOM 653 O O . ILE A 1 85 ? 13.141 -0.789 -8.316 1.00 87.75 85 ILE A O 1
ATOM 657 N N . PRO A 1 86 ? 13.273 -2.703 -7.144 1.00 90.00 86 PRO A N 1
ATOM 658 C CA . PRO A 1 86 ? 14.545 -3.087 -7.751 1.00 90.00 86 PRO A CA 1
ATOM 659 C C . PRO A 1 86 ? 14.425 -3.336 -9.261 1.00 90.00 86 PRO A C 1
ATOM 661 O O . PRO A 1 86 ? 15.370 -3.045 -9.994 1.00 90.00 86 PRO A O 1
ATOM 664 N N . ILE A 1 87 ? 13.273 -3.812 -9.755 1.00 92.31 87 ILE A N 1
ATOM 665 C CA . ILE A 1 87 ? 13.049 -4.007 -11.196 1.00 92.31 87 ILE A CA 1
ATOM 666 C C . ILE A 1 87 ? 13.038 -2.663 -11.932 1.00 92.31 87 ILE A C 1
ATOM 668 O O . ILE A 1 87 ? 13.709 -2.524 -12.951 1.00 92.31 87 ILE A O 1
ATOM 672 N N . VAL A 1 88 ? 12.335 -1.652 -11.421 1.00 90.00 88 VAL A N 1
ATOM 673 C CA . VAL A 1 88 ? 12.301 -0.312 -12.023 1.00 90.00 88 VAL A CA 1
ATOM 674 C C . VAL A 1 88 ? 13.689 0.323 -12.003 1.00 90.00 88 VAL A C 1
ATOM 676 O O . VAL A 1 88 ? 14.114 0.863 -13.022 1.00 90.00 88 VAL A O 1
ATOM 679 N N . ILE A 1 89 ? 14.439 0.195 -10.902 1.00 89.94 89 ILE A N 1
ATOM 680 C CA . ILE A 1 89 ? 15.837 0.652 -10.836 1.00 89.94 89 ILE A CA 1
ATOM 681 C C . ILE A 1 89 ? 16.679 -0.033 -11.922 1.00 89.94 89 ILE A C 1
ATOM 683 O O . ILE A 1 89 ? 17.398 0.634 -12.671 1.00 89.94 89 ILE A O 1
ATOM 687 N N . TYR A 1 90 ? 16.552 -1.356 -12.057 1.00 92.56 90 TYR A N 1
ATOM 688 C CA . TYR A 1 90 ? 17.233 -2.120 -13.097 1.00 92.56 90 TYR A CA 1
ATOM 689 C C . TYR A 1 90 ? 16.861 -1.635 -14.506 1.00 92.56 90 TYR A C 1
ATOM 691 O O . TYR A 1 90 ? 17.758 -1.429 -15.325 1.00 92.56 90 TYR A O 1
ATOM 699 N N . ILE A 1 91 ? 15.572 -1.399 -14.783 1.00 93.06 91 ILE A N 1
ATOM 700 C CA . ILE A 1 91 ? 15.084 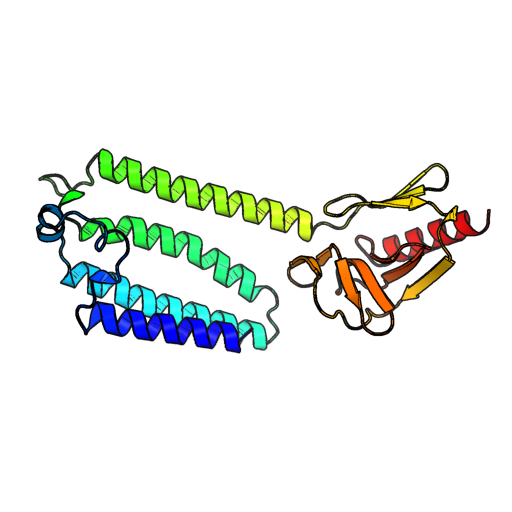-0.873 -16.067 1.00 93.06 91 ILE A CA 1
ATOM 701 C C . ILE A 1 91 ? 15.709 0.486 -16.359 1.00 93.06 91 ILE A C 1
ATOM 703 O O . ILE A 1 91 ? 16.283 0.660 -17.430 1.00 93.06 91 ILE A O 1
ATOM 707 N N . VAL A 1 92 ? 15.638 1.425 -15.412 1.00 89.38 92 VAL A N 1
ATOM 708 C CA . VAL A 1 92 ? 16.149 2.793 -15.580 1.00 89.38 92 VAL A CA 1
ATOM 709 C C . VAL A 1 92 ? 17.634 2.777 -15.924 1.00 89.38 92 VAL A C 1
ATOM 711 O O . VAL A 1 92 ? 18.040 3.452 -16.868 1.00 89.38 92 VAL A O 1
ATOM 714 N N . ILE A 1 93 ? 18.434 1.974 -15.215 1.00 90.06 93 ILE A N 1
ATOM 715 C CA . ILE A 1 93 ? 19.884 1.877 -15.429 1.00 90.06 93 ILE A CA 1
ATOM 716 C C . ILE A 1 93 ? 20.207 1.154 -16.742 1.00 90.06 93 ILE A C 1
ATOM 718 O O . ILE A 1 93 ? 21.066 1.596 -17.509 1.00 90.06 93 ILE A O 1
ATOM 722 N N . ARG A 1 94 ? 19.548 0.023 -17.023 1.00 92.75 94 ARG A N 1
ATOM 723 C CA . ARG A 1 94 ? 19.856 -0.795 -18.208 1.00 92.75 94 ARG A CA 1
ATOM 724 C C . ARG A 1 94 ? 19.345 -0.179 -19.498 1.00 92.75 94 ARG A C 1
ATOM 726 O O . ARG A 1 94 ? 20.022 -0.337 -20.510 1.00 92.75 94 ARG A O 1
ATOM 733 N N . ALA A 1 95 ? 18.236 0.558 -19.466 1.00 93.44 95 ALA A N 1
ATOM 734 C CA . ALA A 1 95 ? 17.715 1.277 -20.623 1.00 93.44 95 ALA A CA 1
ATOM 735 C C . ALA A 1 95 ? 18.732 2.289 -21.181 1.00 93.44 95 ALA A C 1
ATOM 737 O O . ALA A 1 95 ? 18.851 2.405 -22.398 1.00 93.44 95 ALA A O 1
ATOM 738 N N . GLN A 1 96 ? 19.555 2.917 -20.323 1.00 91.50 96 GLN A N 1
ATOM 739 C CA . GLN A 1 96 ? 20.632 3.830 -20.753 1.00 91.50 96 GLN A CA 1
ATOM 740 C C . GLN A 1 96 ? 21.655 3.148 -21.677 1.00 91.50 96 GLN A C 1
ATOM 742 O O . GLN A 1 96 ? 22.389 3.801 -22.406 1.00 91.50 96 GLN A O 1
ATOM 747 N N . LYS A 1 97 ? 21.757 1.810 -21.674 1.00 92.56 97 LYS A N 1
ATOM 748 C CA . LYS A 1 97 ? 22.640 1.103 -22.614 1.00 92.56 97 LYS A CA 1
ATOM 749 C C . LYS A 1 97 ? 22.233 1.322 -24.076 1.00 92.56 97 LYS A C 1
ATOM 751 O O . LYS A 1 97 ? 23.106 1.283 -24.934 1.00 92.56 97 LYS A O 1
ATOM 756 N N . PHE A 1 98 ? 20.949 1.538 -24.336 1.00 94.50 98 PHE A N 1
ATOM 757 C CA . PHE A 1 98 ? 20.404 1.684 -25.684 1.00 94.50 98 PHE A CA 1
ATOM 758 C C . PHE A 1 98 ? 20.306 3.147 -26.134 1.00 94.50 98 PHE A C 1
ATOM 760 O O . PHE A 1 98 ? 19.947 3.409 -27.277 1.00 94.50 98 PHE A O 1
ATOM 767 N N . ASP A 1 99 ? 20.615 4.103 -25.258 1.00 94.38 99 ASP A N 1
ATOM 768 C CA . ASP A 1 99 ? 20.594 5.527 -25.579 1.00 94.38 99 ASP A CA 1
ATOM 769 C C . ASP A 1 99 ? 22.023 6.039 -25.798 1.00 94.38 99 ASP A C 1
ATOM 771 O O . ASP A 1 99 ? 22.771 6.271 -24.843 1.00 94.38 99 ASP A O 1
ATOM 775 N N . GLY A 1 100 ? 22.403 6.241 -27.062 1.00 92.38 100 GLY A N 1
ATOM 776 C CA . GLY A 1 100 ? 23.715 6.759 -27.445 1.00 92.38 100 GLY A CA 1
ATOM 777 C C . GLY A 1 100 ? 23.993 8.180 -26.949 1.00 92.38 100 GLY A C 1
ATOM 778 O O . GLY A 1 100 ? 25.150 8.578 -26.891 1.00 92.38 100 GLY A O 1
ATOM 779 N N . ASN A 1 101 ? 22.977 8.934 -26.513 1.00 92.56 101 ASN A N 1
ATOM 780 C CA . ASN A 1 101 ? 23.177 10.256 -25.909 1.00 92.56 101 ASN A CA 1
ATOM 781 C C . ASN A 1 101 ? 23.731 10.174 -24.477 1.00 92.56 101 ASN A C 1
ATOM 783 O O . ASN A 1 101 ? 24.152 11.183 -23.909 1.00 92.56 101 ASN A O 1
ATOM 787 N N . THR A 1 102 ? 23.684 8.989 -23.864 1.00 91.75 102 THR A N 1
ATOM 788 C CA . THR A 1 102 ? 23.970 8.809 -22.436 1.00 91.75 102 THR A CA 1
ATOM 789 C C . THR A 1 102 ? 25.364 8.262 -22.168 1.00 91.75 102 THR A C 1
ATOM 791 O O . THR A 1 102 ? 25.751 8.123 -21.003 1.00 91.75 102 THR A O 1
ATOM 794 N N . ARG A 1 103 ? 26.133 7.968 -23.225 1.00 88.75 103 ARG A N 1
ATOM 795 C CA . ARG A 1 103 ? 27.468 7.371 -23.144 1.00 88.75 103 ARG A CA 1
ATOM 796 C C . ARG A 1 103 ? 28.536 8.224 -23.824 1.00 88.75 103 ARG A C 1
ATOM 798 O O . ARG A 1 103 ? 28.252 8.907 -24.800 1.00 88.75 103 ARG A O 1
ATOM 805 N N . ASP A 1 104 ? 29.743 8.194 -23.269 1.00 89.00 104 ASP A N 1
ATOM 806 C CA . ASP A 1 104 ? 30.944 8.771 -23.879 1.00 89.00 104 ASP A CA 1
ATOM 807 C C . ASP A 1 104 ? 31.548 7.836 -24.945 1.00 89.00 104 ASP A C 1
ATOM 809 O O . ASP A 1 104 ? 31.023 6.749 -25.212 1.00 89.00 104 ASP A O 1
ATOM 813 N N . ALA A 1 105 ? 32.639 8.274 -25.581 1.00 85.50 105 ALA A N 1
ATOM 814 C CA . ALA A 1 105 ? 33.316 7.530 -26.644 1.00 85.50 105 ALA A CA 1
ATOM 815 C C . ALA A 1 105 ? 33.865 6.175 -26.159 1.00 85.50 105 ALA A C 1
ATOM 817 O O . ALA A 1 105 ? 33.937 5.216 -26.924 1.00 85.50 105 ALA A O 1
ATOM 818 N N . GLU A 1 106 ? 34.187 6.071 -24.870 1.00 87.00 106 GLU A N 1
ATOM 819 C CA . GLU A 1 106 ? 34.638 4.854 -24.197 1.00 87.00 106 GLU A CA 1
ATOM 820 C C . GLU A 1 106 ? 33.468 3.949 -23.768 1.00 87.00 106 GLU A C 1
ATOM 822 O O . GLU A 1 106 ? 33.669 2.891 -23.162 1.00 87.00 106 GLU A O 1
ATOM 827 N N . GLY A 1 107 ? 32.228 4.353 -24.057 1.00 83.44 107 GLY A N 1
ATOM 828 C CA . GLY A 1 107 ? 31.017 3.618 -23.729 1.00 83.44 107 GLY A CA 1
ATOM 829 C C . GLY A 1 107 ? 30.637 3.677 -22.250 1.00 83.44 107 GLY A C 1
ATOM 830 O O . GLY A 1 107 ? 29.786 2.894 -21.820 1.00 83.44 107 GLY A O 1
ATOM 831 N N . LYS A 1 108 ? 31.219 4.563 -21.438 1.00 88.50 108 LYS A N 1
ATOM 832 C CA . LYS A 1 108 ? 30.816 4.797 -20.043 1.00 88.50 108 LYS A CA 1
ATOM 833 C C . LYS A 1 108 ? 29.668 5.799 -19.997 1.00 88.50 108 LYS A C 1
ATOM 835 O O . LYS A 1 108 ? 29.525 6.650 -20.860 1.00 88.50 108 LYS A O 1
ATOM 840 N N . MET A 1 109 ? 28.819 5.704 -18.971 1.00 91.06 109 MET A N 1
ATOM 841 C CA . MET A 1 109 ? 27.750 6.692 -18.787 1.00 91.06 109 MET A CA 1
ATOM 842 C C . MET A 1 109 ? 28.334 8.091 -18.553 1.00 91.06 109 MET A C 1
ATOM 844 O O . MET A 1 109 ? 29.208 8.255 -17.691 1.00 91.06 109 MET A O 1
ATOM 848 N N . THR A 1 110 ? 27.783 9.086 -19.249 1.00 93.12 110 THR A N 1
ATOM 849 C CA . THR A 1 110 ? 28.164 10.491 -19.085 1.00 93.12 110 THR A CA 1
ATOM 850 C C . THR A 1 110 ? 27.830 10.991 -17.673 1.00 93.12 110 THR A C 1
ATOM 852 O O . THR A 1 110 ? 26.893 10.484 -17.043 1.00 93.12 110 THR A O 1
ATOM 855 N N . PRO A 1 111 ? 28.551 12.003 -17.148 1.00 92.00 111 PRO A N 1
ATOM 856 C CA . PRO A 1 111 ? 28.266 12.575 -15.830 1.00 92.00 111 PRO A CA 1
ATOM 857 C C . PRO A 1 111 ? 26.810 13.031 -15.671 1.00 92.00 111 PRO A C 1
ATOM 859 O O . PRO A 1 111 ? 26.198 12.775 -14.636 1.00 92.00 111 PRO A O 1
ATOM 862 N N . GLN A 1 112 ? 26.231 13.624 -16.721 1.00 88.06 112 GLN A N 1
ATOM 863 C CA . GLN A 1 112 ? 24.828 14.039 -16.739 1.00 88.06 112 GLN A CA 1
ATOM 864 C C . GLN A 1 112 ? 23.880 12.845 -16.558 1.00 88.06 112 GLN A C 1
ATOM 866 O O . GLN A 1 112 ? 23.023 12.873 -15.679 1.00 88.06 112 GLN A O 1
ATOM 871 N N . SER A 1 113 ? 24.069 11.774 -17.334 1.00 88.12 113 SER A N 1
ATOM 872 C CA . SER A 1 113 ? 23.211 10.581 -17.277 1.00 88.12 113 SER A CA 1
ATOM 873 C C . SER A 1 113 ? 23.334 9.848 -15.942 1.00 88.12 113 SER A C 1
ATOM 875 O O . SER A 1 113 ? 22.334 9.384 -15.396 1.00 88.12 113 SER A O 1
ATOM 877 N N . LYS A 1 114 ? 24.545 9.803 -15.363 1.00 90.00 114 LYS A N 1
ATOM 878 C CA . LYS A 1 114 ? 24.758 9.298 -13.997 1.00 90.00 114 LYS A CA 1
ATOM 879 C C . LYS A 1 114 ? 23.990 10.127 -12.973 1.00 90.00 114 LYS A C 1
ATOM 881 O O . LYS A 1 114 ? 23.304 9.553 -12.135 1.00 90.00 114 LYS A O 1
ATOM 886 N N . GLY A 1 115 ? 24.070 11.456 -13.068 1.00 90.38 115 GLY A N 1
ATOM 887 C CA . GLY A 1 115 ? 23.313 12.369 -12.213 1.00 90.38 115 GLY A CA 1
ATOM 888 C C . GLY A 1 115 ? 21.808 12.109 -12.290 1.00 90.38 115 GLY A C 1
ATOM 889 O O . GLY A 1 115 ? 21.169 11.911 -11.260 1.00 90.38 115 GLY A O 1
ATOM 890 N N . THR A 1 116 ? 21.250 12.008 -13.500 1.00 87.00 116 THR A N 1
ATOM 891 C CA . THR A 1 116 ? 19.832 11.675 -13.703 1.00 87.00 116 THR A CA 1
ATOM 892 C C . THR A 1 116 ? 19.466 10.317 -13.102 1.00 87.00 116 THR A C 1
ATOM 894 O O . THR A 1 116 ? 18.466 10.220 -12.393 1.00 87.00 116 THR A O 1
ATOM 897 N N . ALA A 1 117 ? 20.276 9.278 -13.323 1.00 88.12 117 ALA A N 1
ATOM 898 C CA . ALA A 1 117 ? 20.032 7.957 -12.749 1.00 88.12 117 ALA A CA 1
ATOM 899 C C . ALA A 1 117 ? 20.043 7.989 -11.211 1.00 88.12 117 ALA A C 1
ATOM 901 O O . ALA A 1 117 ? 19.150 7.415 -10.590 1.00 88.12 117 ALA A O 1
ATOM 902 N N . TYR A 1 118 ? 20.990 8.702 -10.590 1.00 90.88 118 TYR A N 1
ATOM 903 C CA . TYR A 1 118 ? 21.039 8.859 -9.134 1.00 90.88 118 TYR A CA 1
ATOM 904 C C . TYR A 1 118 ? 19.829 9.607 -8.579 1.00 90.88 118 TYR A C 1
ATOM 906 O O . TYR A 1 118 ? 19.297 9.194 -7.554 1.00 90.88 118 TYR A O 1
ATOM 914 N N . VAL A 1 119 ? 19.353 10.652 -9.260 1.00 91.62 119 VAL A N 1
ATOM 915 C CA . VAL A 1 119 ? 18.129 11.361 -8.855 1.00 91.62 119 VAL A CA 1
ATOM 916 C C . VAL A 1 119 ? 16.922 10.426 -8.906 1.00 91.62 119 VAL A C 1
ATOM 918 O O . VAL A 1 119 ? 16.170 10.357 -7.938 1.00 91.62 119 VAL A O 1
ATOM 921 N N . VAL A 1 120 ? 16.752 9.657 -9.987 1.00 87.69 120 VAL A N 1
ATOM 922 C CA . VAL A 1 120 ? 15.632 8.708 -10.114 1.00 87.69 120 VAL A CA 1
ATOM 923 C C . VAL A 1 120 ? 15.693 7.629 -9.032 1.00 87.69 120 VAL A C 1
ATOM 925 O O . VAL A 1 120 ? 14.690 7.366 -8.371 1.00 87.69 120 VAL A O 1
ATOM 928 N N . VAL A 1 121 ? 16.867 7.036 -8.806 1.00 89.75 121 VAL A N 1
ATOM 929 C CA . VAL A 1 121 ? 17.077 6.042 -7.741 1.00 89.75 121 VAL A CA 1
ATOM 930 C C . VAL A 1 121 ? 16.809 6.652 -6.364 1.00 89.75 121 VAL A C 1
ATOM 932 O O . VAL A 1 121 ? 16.146 6.024 -5.543 1.00 89.75 121 VAL A O 1
ATOM 935 N N . GLY A 1 122 ? 17.265 7.883 -6.123 1.00 92.94 122 GLY A N 1
ATOM 936 C CA . GLY A 1 122 ? 17.021 8.618 -4.884 1.00 92.94 122 GLY A CA 1
ATOM 937 C C . GLY A 1 122 ? 15.534 8.861 -4.631 1.00 92.94 122 GLY A C 1
ATOM 938 O O . GLY A 1 122 ? 15.055 8.594 -3.533 1.00 92.94 122 GLY A O 1
ATOM 939 N N . ILE A 1 123 ? 14.775 9.277 -5.650 1.00 91.94 123 ILE A N 1
ATOM 940 C CA . ILE A 1 123 ? 13.316 9.444 -5.554 1.00 91.94 123 ILE A CA 1
ATOM 941 C C . ILE A 1 123 ? 12.639 8.106 -5.239 1.00 91.94 123 ILE A C 1
ATOM 943 O O . ILE A 1 123 ? 11.806 8.044 -4.340 1.00 91.94 123 ILE A O 1
ATOM 947 N N . LEU A 1 124 ? 13.011 7.024 -5.931 1.00 89.75 124 LEU A N 1
ATOM 948 C CA . LEU A 1 124 ? 12.452 5.693 -5.668 1.00 89.75 124 LEU A CA 1
ATOM 949 C C . LEU A 1 124 ? 12.756 5.216 -4.242 1.00 89.75 124 LEU A C 1
ATOM 951 O O . LEU A 1 124 ? 11.877 4.654 -3.592 1.00 89.75 124 LEU A O 1
ATOM 955 N N . ALA A 1 125 ? 13.962 5.481 -3.736 1.00 90.06 125 ALA A N 1
ATOM 956 C CA . ALA A 1 125 ? 14.333 5.176 -2.359 1.00 90.06 125 ALA A CA 1
ATOM 957 C C . ALA A 1 125 ? 13.513 5.997 -1.351 1.00 90.06 125 ALA A C 1
ATOM 959 O O . ALA A 1 125 ? 12.996 5.435 -0.390 1.00 90.06 125 ALA A O 1
ATOM 960 N N . LEU A 1 126 ? 13.326 7.299 -1.588 1.00 93.81 126 LEU A N 1
ATOM 961 C CA . LEU A 1 126 ? 12.492 8.155 -0.737 1.00 93.81 126 LEU A CA 1
ATOM 962 C C . LEU A 1 126 ? 11.031 7.691 -0.711 1.00 93.81 126 LEU A C 1
ATOM 964 O O . LEU A 1 126 ? 10.428 7.629 0.359 1.00 93.81 126 LEU A O 1
ATOM 968 N N . VAL A 1 127 ? 10.475 7.310 -1.865 1.00 90.56 127 VAL A N 1
ATOM 969 C CA . VAL A 1 127 ? 9.127 6.729 -1.949 1.00 90.56 127 VAL A CA 1
ATOM 970 C C . VAL A 1 127 ? 9.059 5.422 -1.161 1.00 90.56 127 VAL A C 1
ATOM 972 O O . VAL A 1 127 ? 8.134 5.239 -0.373 1.00 90.56 127 VAL A O 1
ATOM 975 N N . ALA A 1 128 ? 10.046 4.536 -1.313 1.00 86.88 128 ALA A N 1
ATOM 976 C CA . ALA A 1 128 ? 10.108 3.281 -0.569 1.00 86.88 128 ALA A CA 1
ATOM 977 C C . ALA A 1 128 ? 10.146 3.511 0.952 1.00 86.88 128 ALA A C 1
ATOM 979 O O . ALA A 1 128 ? 9.409 2.858 1.689 1.00 86.88 128 ALA A O 1
ATOM 980 N N . ILE A 1 129 ? 10.948 4.476 1.416 1.00 92.06 129 ILE A N 1
ATOM 981 C CA . ILE A 1 129 ? 11.027 4.868 2.829 1.00 92.06 129 ILE A CA 1
ATOM 982 C C . ILE A 1 129 ? 9.676 5.404 3.311 1.00 92.06 129 ILE A C 1
ATOM 984 O O . ILE A 1 129 ? 9.175 4.948 4.336 1.00 92.06 129 ILE A O 1
ATOM 988 N N . GLY A 1 130 ? 9.054 6.322 2.564 1.00 91.19 130 GLY A N 1
ATOM 989 C CA . GLY A 1 130 ? 7.745 6.879 2.914 1.00 91.19 130 GLY A CA 1
ATOM 990 C C . GLY A 1 130 ? 6.661 5.804 3.031 1.00 91.19 130 GLY A C 1
ATOM 991 O O . GLY A 1 130 ? 5.886 5.806 3.987 1.00 91.19 130 GLY A O 1
ATOM 992 N N . LEU A 1 131 ? 6.648 4.836 2.110 1.00 87.19 131 LEU A N 1
ATOM 993 C CA . LEU A 1 131 ? 5.748 3.683 2.176 1.00 87.19 131 LEU A CA 1
ATOM 994 C C . LEU A 1 131 ? 6.054 2.773 3.372 1.00 87.19 131 LEU A C 1
ATOM 996 O O . LEU A 1 131 ? 5.122 2.298 4.014 1.00 87.19 131 LEU A O 1
ATOM 1000 N N . GLY A 1 132 ? 7.330 2.559 3.703 1.00 88.38 132 GLY A N 1
ATOM 1001 C CA . GLY A 1 132 ? 7.740 1.799 4.887 1.00 88.38 132 GLY A CA 1
ATOM 1002 C C . GLY A 1 132 ? 7.277 2.449 6.194 1.00 88.38 132 GLY A C 1
ATOM 1003 O O . GLY A 1 132 ? 6.737 1.770 7.066 1.00 88.38 132 GLY A O 1
ATOM 1004 N N . VAL A 1 133 ? 7.401 3.774 6.300 1.00 91.25 133 VAL A N 1
ATOM 1005 C CA . VAL A 1 133 ? 6.892 4.558 7.437 1.00 91.25 133 VAL A CA 1
ATOM 1006 C C . VAL A 1 133 ? 5.365 4.460 7.523 1.00 91.25 133 VAL A C 1
ATOM 1008 O O . VAL A 1 133 ? 4.825 4.182 8.594 1.00 91.25 133 VAL A O 1
ATOM 1011 N N . LEU A 1 134 ? 4.656 4.616 6.398 1.00 88.06 134 LEU A N 1
ATOM 1012 C CA . LEU A 1 134 ? 3.197 4.475 6.348 1.00 88.06 134 LEU A CA 1
ATOM 1013 C C . LEU A 1 134 ? 2.747 3.068 6.767 1.00 88.06 134 LEU A C 1
ATOM 1015 O O . LEU A 1 134 ? 1.789 2.926 7.531 1.00 88.06 134 LEU A O 1
ATOM 1019 N N . TYR A 1 135 ? 3.447 2.037 6.287 1.00 88.44 135 TYR A N 1
ATOM 1020 C CA . TYR A 1 135 ? 3.212 0.647 6.659 1.00 88.44 135 TYR A CA 1
ATOM 1021 C C . TYR A 1 135 ? 3.363 0.465 8.169 1.00 88.44 135 TYR A C 1
ATOM 1023 O O . TYR A 1 135 ? 2.413 0.024 8.811 1.00 88.44 135 TYR A O 1
ATOM 1031 N N . TYR A 1 136 ? 4.496 0.892 8.739 1.00 90.31 136 TYR A N 1
ATOM 1032 C CA . TYR A 1 136 ? 4.771 0.815 10.174 1.00 90.31 136 TYR A CA 1
ATOM 1033 C C . TYR A 1 136 ? 3.665 1.480 11.002 1.00 90.31 136 TYR A C 1
ATOM 1035 O O . TYR A 1 136 ? 3.052 0.838 11.850 1.00 90.31 136 TYR A O 1
ATOM 1043 N N . HIS A 1 137 ? 3.310 2.732 10.697 1.00 89.94 137 HIS A N 1
ATOM 1044 C CA . HIS A 1 137 ? 2.245 3.429 11.425 1.00 89.94 137 HIS A CA 1
ATOM 1045 C C . HIS A 1 137 ? 0.862 2.786 11.267 1.00 89.94 137 HIS A C 1
ATOM 1047 O O . HIS A 1 137 ? 0.017 2.919 12.157 1.00 89.94 137 HIS A O 1
ATOM 1053 N N . THR A 1 138 ? 0.608 2.092 10.157 1.00 88.75 138 THR A N 1
ATOM 1054 C CA . THR A 1 138 ? -0.663 1.397 9.940 1.00 88.75 138 THR A CA 1
ATOM 1055 C C . THR A 1 138 ? -0.734 0.108 10.753 1.00 88.75 138 THR A C 1
ATOM 1057 O O . THR A 1 138 ? -1.744 -0.112 11.418 1.00 88.75 138 THR A O 1
ATOM 1060 N N . VAL A 1 139 ? 0.322 -0.711 10.755 1.00 88.75 139 VAL A N 1
ATOM 1061 C CA . VAL A 1 139 ? 0.300 -2.052 11.369 1.00 88.75 139 VAL A CA 1
ATOM 1062 C C . VAL A 1 139 ? 0.598 -2.067 12.869 1.00 88.75 139 VAL A C 1
ATOM 1064 O O . VAL A 1 139 ? 0.174 -2.997 13.549 1.00 88.75 139 VAL A O 1
ATOM 1067 N N . THR A 1 140 ? 1.288 -1.056 13.402 1.00 91.25 140 THR A N 1
ATOM 1068 C CA . THR A 1 140 ? 1.561 -0.950 14.846 1.00 91.25 140 THR A CA 1
ATOM 1069 C C . THR A 1 140 ? 0.264 -0.689 15.618 1.00 91.25 140 THR A C 1
ATOM 1071 O O . THR A 1 140 ? -0.408 0.287 15.286 1.00 91.25 140 THR A O 1
ATOM 1074 N N . PRO A 1 141 ? -0.122 -1.494 16.624 1.00 91.50 141 PRO A N 1
ATOM 1075 C CA . PRO A 1 141 ? -1.332 -1.253 17.415 1.00 91.50 141 PRO A CA 1
ATOM 1076 C C . PRO A 1 141 ? -1.348 0.147 18.058 1.00 91.50 141 PRO A C 1
ATOM 1078 O O . PRO A 1 141 ? -0.280 0.671 18.389 1.00 91.50 141 PRO A O 1
ATOM 1081 N N . PRO A 1 142 ? -2.518 0.791 18.209 1.00 93.19 142 PRO A N 1
ATOM 1082 C CA . PRO A 1 142 ? -2.634 2.003 19.014 1.00 93.19 142 PRO A CA 1
ATOM 1083 C C . PRO A 1 142 ? -2.305 1.721 20.479 1.00 93.19 142 PRO A C 1
ATOM 1085 O O . PRO A 1 142 ? -2.511 0.614 20.967 1.00 93.19 142 PRO A O 1
ATOM 1088 N N . SER A 1 143 ? -1.859 2.752 21.188 1.00 94.38 143 SER A N 1
ATOM 1089 C CA . SER A 1 143 ? -1.875 2.751 22.649 1.00 94.38 143 SER A CA 1
ATOM 1090 C C . SER A 1 143 ? -3.153 3.418 23.148 1.00 94.38 143 SER A C 1
ATOM 1092 O O . SER A 1 143 ? -3.634 4.381 22.539 1.00 94.38 143 SER A O 1
ATOM 1094 N N . TYR A 1 144 ? -3.651 2.932 24.279 1.00 97.25 144 TYR A N 1
ATOM 1095 C CA . TYR A 1 144 ? -4.854 3.425 24.935 1.00 97.25 144 TYR A CA 1
ATOM 1096 C C . TYR A 1 144 ? -4.476 3.955 26.310 1.00 97.25 144 TYR A C 1
ATOM 1098 O O . TYR A 1 144 ? -3.840 3.244 27.085 1.00 97.25 144 TYR A O 1
ATOM 1106 N N . THR A 1 145 ? -4.829 5.204 26.602 1.00 97.25 145 THR A N 1
ATOM 1107 C CA . THR A 1 145 ? -4.651 5.779 27.939 1.00 97.25 145 THR A CA 1
ATOM 1108 C C . THR A 1 145 ? -5.939 6.431 28.398 1.00 97.25 145 THR A C 1
ATOM 1110 O O . THR A 1 145 ? -6.551 7.206 27.660 1.00 97.25 145 THR A O 1
ATOM 1113 N N . ILE A 1 146 ? -6.354 6.111 29.618 1.00 97.25 146 ILE A N 1
ATOM 1114 C CA . ILE A 1 146 ? -7.543 6.677 30.240 1.00 97.25 146 ILE A CA 1
ATOM 1115 C C . ILE A 1 146 ? -7.099 7.665 31.309 1.00 97.25 146 ILE A C 1
ATOM 1117 O O . ILE A 1 146 ? -6.408 7.294 32.254 1.00 97.25 146 ILE A O 1
ATOM 1121 N N . GLU A 1 147 ? -7.476 8.929 31.142 1.00 94.94 147 GLU A N 1
ATOM 1122 C CA . GLU A 1 147 ? -7.149 9.994 32.089 1.00 94.94 147 GLU A CA 1
ATOM 1123 C C . GLU A 1 147 ? -8.298 11.002 32.153 1.00 94.94 147 GLU A C 1
ATOM 1125 O O . GLU A 1 147 ? -8.779 11.463 31.117 1.00 94.94 147 GLU A O 1
ATOM 1130 N N . ASN A 1 148 ? -8.703 11.389 33.368 1.00 93.81 148 ASN A N 1
ATOM 1131 C CA . ASN A 1 148 ? -9.720 12.419 33.619 1.00 93.81 148 ASN A CA 1
ATOM 1132 C C . ASN A 1 148 ? -11.049 12.178 32.870 1.00 93.81 148 ASN A C 1
ATOM 1134 O O . ASN A 1 148 ? -11.594 13.106 32.272 1.00 93.81 148 ASN A O 1
ATOM 1138 N N . GLY A 1 149 ? -11.551 10.938 32.854 1.00 94.62 149 GLY A N 1
ATOM 1139 C CA . GLY A 1 149 ? -12.799 10.595 32.163 1.00 94.62 149 GLY A CA 1
ATOM 1140 C C . GLY A 1 149 ? -12.703 10.605 30.627 1.00 94.62 149 GLY A C 1
ATOM 1141 O O . GLY A 1 149 ? -13.727 10.681 29.942 1.00 94.62 149 GLY A O 1
ATOM 1142 N N . VAL A 1 150 ? -11.487 10.549 30.068 1.00 97.44 150 VAL A N 1
ATOM 1143 C CA . VAL A 1 150 ? -11.239 10.551 28.620 1.00 97.44 150 VAL A CA 1
ATOM 1144 C C . VAL A 1 150 ? -10.374 9.362 28.217 1.00 97.44 150 VAL A C 1
ATOM 1146 O O . VAL A 1 150 ? -9.247 9.209 28.689 1.00 97.44 150 VAL A O 1
ATOM 1149 N N . LEU A 1 151 ? -10.861 8.574 27.257 1.00 97.75 151 LEU A N 1
ATOM 1150 C CA . LEU A 1 151 ? -10.081 7.565 26.548 1.00 97.75 151 LEU A CA 1
ATOM 1151 C C . LEU A 1 151 ? -9.299 8.220 25.401 1.00 97.75 151 LEU A C 1
ATOM 1153 O O . LEU A 1 151 ? -9.876 8.730 24.438 1.00 97.75 151 LEU A O 1
ATOM 1157 N N . ASN A 1 152 ? -7.972 8.178 25.473 1.00 97.81 152 ASN A N 1
ATOM 1158 C CA . ASN A 1 152 ? -7.076 8.628 24.414 1.00 97.81 152 ASN A CA 1
ATOM 1159 C C . ASN A 1 152 ? -6.594 7.428 23.594 1.00 97.81 152 ASN A C 1
ATOM 1161 O O . ASN A 1 152 ? -5.907 6.546 24.104 1.00 97.81 152 ASN A O 1
ATOM 1165 N N . ILE A 1 153 ? -6.909 7.437 22.301 1.00 97.00 153 ILE A N 1
ATOM 1166 C CA . ILE A 1 153 ? -6.441 6.459 21.319 1.00 97.00 153 ILE A CA 1
ATOM 1167 C C . ILE A 1 153 ? -5.325 7.110 20.504 1.00 97.00 153 ILE A C 1
ATOM 1169 O O . ILE A 1 153 ? -5.558 8.105 19.811 1.00 97.00 153 ILE A O 1
ATOM 1173 N N . SER A 1 154 ? -4.111 6.568 20.583 1.00 94.25 154 SER A N 1
ATOM 1174 C CA . SER A 1 154 ? -2.945 7.126 19.895 1.00 94.25 154 SER A CA 1
ATOM 1175 C C . SER A 1 154 ? -2.805 6.652 18.441 1.00 94.25 154 SER A C 1
ATOM 1177 O O . SER A 1 154 ? -3.601 5.876 17.910 1.00 94.25 154 SER A O 1
ATOM 1179 N N . GLY A 1 155 ? -1.756 7.132 17.770 1.00 89.25 155 GLY A N 1
ATOM 1180 C CA . GLY A 1 155 ? -1.392 6.690 16.428 1.00 89.25 155 GLY A CA 1
ATOM 1181 C C . GLY A 1 155 ? -2.187 7.359 15.306 1.00 89.25 155 GLY A C 1
ATOM 1182 O O . GLY A 1 155 ? -2.862 8.374 15.479 1.00 89.25 155 GLY A O 1
ATOM 1183 N N . MET A 1 156 ? -2.047 6.807 14.099 1.00 87.12 156 MET A N 1
ATOM 1184 C CA . MET A 1 156 ? -2.716 7.332 12.909 1.00 87.12 156 MET A CA 1
ATOM 1185 C C . MET A 1 156 ? -4.236 7.240 13.072 1.00 87.12 156 MET A C 1
ATOM 1187 O O . MET A 1 156 ? -4.746 6.179 13.422 1.00 87.12 156 MET A O 1
ATOM 1191 N N . TYR A 1 157 ? -4.939 8.337 12.776 1.00 90.75 157 TYR A N 1
ATOM 1192 C CA . TYR A 1 157 ? -6.378 8.514 13.024 1.00 90.75 157 TYR A CA 1
ATOM 1193 C C . TYR A 1 157 ? -6.789 8.559 14.502 1.00 90.75 157 TYR A C 1
ATOM 1195 O O . TYR A 1 157 ? -7.990 8.554 14.769 1.00 90.75 157 TYR A O 1
ATOM 1203 N N . GLY A 1 158 ? -5.825 8.636 15.430 1.00 93.56 158 GLY A N 1
ATOM 1204 C CA . GLY A 1 158 ? -6.058 8.699 16.871 1.00 93.56 158 GLY A CA 1
ATOM 1205 C C . GLY A 1 158 ? -7.073 9.769 17.279 1.00 93.56 158 GLY A C 1
ATOM 1206 O O . GLY A 1 158 ? -7.278 10.771 16.586 1.00 93.56 158 GLY A O 1
ATOM 1207 N N . ARG A 1 159 ? -7.754 9.527 18.397 1.00 94.88 159 ARG A N 1
ATOM 1208 C CA . ARG A 1 159 ? -8.881 10.341 18.861 1.00 94.88 159 ARG A CA 1
ATOM 1209 C C . ARG A 1 159 ? -8.994 10.291 20.380 1.00 94.88 159 ARG A C 1
ATOM 1211 O O . ARG A 1 159 ? -8.565 9.330 21.007 1.00 94.88 159 ARG A O 1
ATOM 1218 N N . LYS A 1 160 ? -9.604 11.332 20.940 1.00 96.75 160 LYS A N 1
ATOM 1219 C CA . LYS A 1 160 ? -10.057 11.381 22.328 1.00 96.75 160 LYS A CA 1
ATOM 1220 C C . LYS A 1 160 ? -11.558 11.128 22.392 1.00 96.75 160 LYS A C 1
ATOM 1222 O O . LYS A 1 160 ? -12.290 11.713 21.592 1.00 96.75 160 LYS A O 1
ATOM 1227 N N . VAL A 1 161 ? -11.984 10.272 23.309 1.00 97.12 161 VAL A N 1
ATOM 1228 C CA . VAL A 1 161 ? -13.388 9.937 23.555 1.00 97.12 161 VAL A CA 1
ATOM 1229 C C . VAL A 1 161 ? -13.703 10.278 25.004 1.00 97.12 161 VAL A C 1
ATOM 1231 O O . VAL A 1 161 ? -13.094 9.721 25.912 1.00 97.12 161 VAL A O 1
ATOM 1234 N N . GLU A 1 162 ? -14.621 11.216 25.215 1.00 96.94 162 GLU A N 1
ATOM 1235 C CA . GLU A 1 162 ? -15.117 11.548 26.551 1.00 96.94 162 GLU A CA 1
ATOM 1236 C C . GLU A 1 162 ? -16.146 10.497 26.974 1.00 96.94 162 GLU A C 1
ATOM 1238 O O . GLU A 1 162 ? -17.100 10.248 26.230 1.00 96.94 162 GLU A O 1
ATOM 1243 N N . PHE A 1 163 ? -15.987 9.895 28.157 1.00 96.81 163 PHE A N 1
ATOM 1244 C CA . PHE A 1 163 ? -16.910 8.852 28.625 1.00 96.81 163 PHE A CA 1
ATOM 1245 C C . PHE A 1 163 ? -18.348 9.360 28.788 1.00 96.81 163 PHE A C 1
ATOM 1247 O O . PHE A 1 163 ? -19.289 8.608 28.564 1.00 96.81 163 PHE A O 1
ATOM 1254 N N . SER A 1 164 ? -18.529 10.658 29.046 1.00 95.81 164 SER A N 1
ATOM 1255 C CA . SER A 1 164 ? -19.836 11.332 29.079 1.00 95.81 164 SER A CA 1
ATOM 1256 C C . SER A 1 164 ? -20.622 11.248 27.763 1.00 95.81 164 SER A C 1
ATOM 1258 O O . SER A 1 164 ? -21.835 11.447 27.758 1.00 95.81 164 SER A O 1
ATOM 1260 N N . THR A 1 165 ? -19.945 10.985 26.642 1.00 97.25 165 THR A N 1
ATOM 1261 C CA . THR A 1 165 ? -20.565 10.876 25.313 1.00 97.25 165 THR A CA 1
ATOM 1262 C C . THR A 1 165 ? -20.897 9.443 24.918 1.00 97.25 165 THR A C 1
ATOM 1264 O O . THR A 1 165 ? -21.506 9.255 23.864 1.00 97.25 165 THR A O 1
ATOM 1267 N N . VAL A 1 166 ? -20.488 8.457 25.721 1.00 97.75 166 VAL A N 1
ATOM 1268 C CA . VAL A 1 166 ? -20.656 7.029 25.437 1.00 97.75 166 VAL A CA 1
ATOM 1269 C C . VAL A 1 166 ? -22.085 6.602 25.751 1.00 97.75 166 VAL A C 1
ATOM 1271 O O . VAL A 1 166 ? -22.601 6.878 26.831 1.00 97.75 166 VAL A O 1
ATOM 1274 N N . THR A 1 167 ? -22.722 5.935 24.794 1.00 97.19 167 THR A N 1
ATOM 1275 C CA . THR A 1 167 ? -24.103 5.448 24.901 1.00 97.19 167 THR A CA 1
ATOM 1276 C C . THR A 1 167 ? -24.185 3.935 25.026 1.00 97.19 167 THR A C 1
ATOM 1278 O O . THR A 1 167 ? -25.129 3.444 25.639 1.00 97.19 167 THR A O 1
ATOM 1281 N N . ASP A 1 168 ? -23.212 3.208 24.473 1.00 97.19 168 ASP A N 1
ATOM 1282 C CA . ASP A 1 168 ? -23.150 1.749 24.548 1.00 97.19 168 ASP A CA 1
ATOM 1283 C C . ASP A 1 168 ? -21.705 1.238 24.461 1.00 97.19 168 ASP A C 1
ATOM 1285 O O . ASP A 1 168 ? -20.835 1.879 23.856 1.00 97.19 168 ASP A O 1
ATOM 1289 N N . VAL A 1 169 ? -21.444 0.077 25.066 1.00 98.12 169 VAL A N 1
ATOM 1290 C CA . VAL A 1 169 ? -20.143 -0.595 25.002 1.00 98.12 169 VAL A CA 1
ATOM 1291 C C . VAL A 1 169 ? -20.303 -2.117 25.027 1.00 98.12 169 VAL A C 1
ATOM 1293 O O . VAL A 1 169 ? -20.900 -2.690 25.936 1.00 98.12 169 VAL A O 1
ATOM 1296 N N . GLU A 1 170 ? -19.701 -2.799 24.054 1.00 98.06 170 GLU A N 1
ATOM 1297 C CA . GLU A 1 170 ? -19.801 -4.254 23.900 1.00 98.06 170 GLU A CA 1
ATOM 1298 C C . GLU A 1 170 ? -18.434 -4.866 23.573 1.00 98.06 170 GLU A C 1
ATOM 1300 O O . GLU A 1 170 ? -17.630 -4.290 22.836 1.00 98.06 170 GLU A O 1
ATOM 1305 N N . LEU A 1 171 ? -18.169 -6.061 24.108 1.00 98.56 171 LEU A N 1
ATOM 1306 C CA . LEU A 1 171 ? -17.025 -6.872 23.708 1.00 98.56 171 LEU A CA 1
ATOM 1307 C C . LEU A 1 171 ? -17.450 -7.868 22.621 1.00 98.56 171 LEU A C 1
ATOM 1309 O O . LEU A 1 171 ? -18.188 -8.816 22.874 1.00 98.56 171 LEU A O 1
ATOM 1313 N N . LEU A 1 172 ? -16.949 -7.665 21.409 1.00 98.19 172 LEU A N 1
ATOM 1314 C CA . LEU A 1 172 ? -17.224 -8.490 20.243 1.00 98.19 172 LEU A CA 1
ATOM 1315 C C . LEU A 1 172 ? -16.149 -9.572 20.091 1.00 98.19 172 LEU A C 1
ATOM 1317 O O . LEU A 1 172 ? -14.990 -9.277 19.808 1.00 98.19 172 LEU A O 1
ATOM 1321 N N . GLU A 1 173 ? -16.526 -10.845 20.193 1.00 97.62 173 GLU A N 1
ATOM 1322 C CA . GLU A 1 173 ? -15.594 -11.965 19.961 1.00 97.62 173 GLU A CA 1
ATOM 1323 C C . GLU A 1 173 ? -15.252 -12.148 18.468 1.00 97.62 173 GLU A C 1
ATOM 1325 O O . GLU A 1 173 ? -14.248 -12.764 18.113 1.00 97.62 173 GLU A O 1
ATOM 1330 N N . THR A 1 174 ? -16.070 -11.593 17.567 1.00 96.81 174 THR A N 1
ATOM 1331 C CA . THR A 1 174 ? -15.841 -11.637 16.115 1.00 96.81 174 THR A CA 1
ATOM 1332 C C . THR A 1 174 ? -16.085 -10.276 15.480 1.00 96.81 174 THR A C 1
ATOM 1334 O O . THR A 1 174 ? -16.955 -9.522 15.913 1.00 96.81 174 THR A O 1
ATOM 1337 N N . MET A 1 175 ? -15.308 -9.952 14.444 1.00 96.06 175 MET A N 1
ATOM 1338 C CA . MET A 1 175 ? -15.438 -8.678 13.742 1.00 96.06 175 MET A CA 1
ATOM 1339 C C . MET A 1 175 ? -16.672 -8.703 12.824 1.00 96.06 175 MET A C 1
ATOM 1341 O O . MET A 1 175 ? -16.759 -9.596 11.973 1.00 96.06 175 MET A O 1
ATOM 1345 N N . PRO A 1 176 ? -17.588 -7.719 12.915 1.00 95.62 176 PRO A N 1
ATOM 1346 C CA . PRO A 1 176 ? -18.660 -7.571 11.940 1.00 95.62 176 PRO A CA 1
ATOM 1347 C C . PRO A 1 176 ? -18.107 -7.328 10.531 1.00 95.62 176 PRO A C 1
ATOM 1349 O O . PRO A 1 176 ? -16.985 -6.845 10.356 1.00 95.62 176 PRO A O 1
ATOM 1352 N N . GLU A 1 177 ? -18.908 -7.615 9.505 1.00 95.25 177 GLU A N 1
ATOM 1353 C CA . GLU A 1 177 ? -18.470 -7.449 8.118 1.00 95.25 177 GLU A CA 1
ATOM 1354 C C . GLU A 1 177 ? -18.053 -5.994 7.833 1.00 95.25 177 GLU A C 1
ATOM 1356 O O . GLU A 1 177 ? -18.848 -5.048 7.933 1.00 95.25 177 GLU A O 1
ATOM 1361 N N . VAL A 1 178 ? -16.780 -5.824 7.463 1.00 95.31 178 VAL A N 1
ATOM 1362 C CA . VAL A 1 178 ? -16.198 -4.527 7.119 1.00 95.31 178 VAL A CA 1
ATOM 1363 C C . VAL A 1 178 ? -16.534 -4.207 5.666 1.00 95.31 178 VAL A C 1
ATOM 1365 O O . VAL A 1 178 ? -15.996 -4.810 4.740 1.00 95.31 178 VAL A O 1
ATOM 1368 N N . GLY A 1 179 ? -17.407 -3.224 5.472 1.00 92.88 179 GLY A N 1
ATOM 1369 C CA . GLY A 1 179 ? -17.749 -2.676 4.168 1.00 92.88 179 GLY A CA 1
ATOM 1370 C C . GLY A 1 179 ? -16.684 -1.713 3.633 1.00 92.88 179 GLY A C 1
ATOM 1371 O O . GLY A 1 179 ? -15.480 -1.858 3.854 1.00 92.88 179 GLY A O 1
ATOM 1372 N N . TYR A 1 180 ? -17.118 -0.695 2.884 1.00 91.38 180 TYR A N 1
ATOM 1373 C CA . TYR A 1 180 ? -16.179 0.202 2.213 1.00 91.38 180 TYR A CA 1
ATOM 1374 C C . TYR A 1 180 ? -15.453 1.146 3.188 1.00 91.38 180 TYR A C 1
ATOM 1376 O O . TYR A 1 180 ? -16.014 1.653 4.163 1.00 91.38 180 TYR A O 1
ATOM 1384 N N . ARG A 1 181 ? -14.186 1.431 2.873 1.00 95.38 181 ARG A N 1
ATOM 1385 C CA . ARG A 1 181 ? -13.365 2.445 3.547 1.00 95.38 181 ARG A CA 1
ATOM 1386 C C . ARG A 1 181 ? -13.675 3.821 2.967 1.00 95.38 181 ARG A C 1
ATOM 1388 O O . ARG A 1 181 ? -13.459 4.033 1.777 1.00 95.38 181 ARG A O 1
ATOM 1395 N N . SER A 1 182 ? -14.127 4.755 3.800 1.00 94.94 182 SER A N 1
ATOM 1396 C CA . SER A 1 182 ? -14.367 6.148 3.388 1.00 94.94 182 SER A CA 1
ATOM 1397 C C . SER A 1 182 ? -13.114 7.018 3.519 1.00 94.94 182 SER A C 1
ATOM 1399 O O . SER A 1 182 ? -12.835 7.845 2.657 1.00 94.94 182 SER A O 1
ATOM 1401 N N . ASN A 1 183 ? -12.324 6.787 4.566 1.00 95.38 183 ASN A N 1
ATOM 1402 C CA . ASN A 1 183 ? -11.032 7.414 4.823 1.00 95.38 183 ASN A CA 1
ATOM 1403 C C . ASN A 1 183 ? -10.239 6.466 5.729 1.00 95.38 183 ASN A C 1
ATOM 1405 O O . ASN A 1 183 ? -10.848 5.730 6.493 1.00 95.38 183 ASN A O 1
ATOM 1409 N N . GLY A 1 184 ? -8.913 6.421 5.666 1.00 93.25 184 GLY A N 1
ATOM 1410 C CA . GLY A 1 184 ? -8.161 5.496 6.520 1.00 93.25 184 GLY A CA 1
ATOM 1411 C C . GLY A 1 184 ? -6.963 4.850 5.857 1.00 93.25 184 GLY A C 1
ATOM 1412 O O . GLY A 1 184 ? -6.665 5.108 4.696 1.00 93.25 184 GLY A O 1
ATOM 1413 N N . ALA A 1 185 ? -6.359 3.898 6.552 1.00 91.81 185 ALA A N 1
ATOM 1414 C CA . ALA A 1 185 ? -5.417 2.932 6.015 1.00 91.81 185 ALA A CA 1
ATOM 1415 C C . ALA A 1 185 ? -5.957 1.507 6.219 1.00 91.81 185 ALA A C 1
ATOM 1417 O O . ALA A 1 185 ? -6.566 1.187 7.240 1.00 91.81 185 ALA A O 1
ATOM 1418 N N . ALA A 1 186 ? -5.755 0.651 5.219 1.00 90.50 186 ALA A N 1
ATOM 1419 C CA . ALA A 1 186 ? -6.150 -0.751 5.257 1.00 90.50 186 ALA A CA 1
ATOM 1420 C C . ALA A 1 186 ? -5.034 -1.594 4.640 1.00 90.50 186 ALA A C 1
ATOM 1422 O O . ALA A 1 186 ? -4.874 -1.606 3.420 1.00 90.50 186 ALA A O 1
ATOM 1423 N N . ILE A 1 187 ? -4.259 -2.278 5.480 1.00 87.00 187 ILE A N 1
ATOM 1424 C CA . ILE A 1 187 ? -3.110 -3.090 5.064 1.00 87.00 187 ILE A CA 1
ATOM 1425 C C . ILE A 1 187 ? -3.232 -4.459 5.724 1.00 87.00 187 ILE A C 1
ATOM 1427 O O . ILE A 1 187 ? -3.190 -4.559 6.947 1.00 87.00 187 ILE A O 1
ATOM 1431 N N . GLY A 1 188 ? -3.397 -5.511 4.916 1.00 84.69 188 GLY A N 1
ATOM 1432 C CA . GLY A 1 188 ? -3.680 -6.852 5.435 1.00 84.69 188 GLY A CA 1
ATOM 1433 C C . GLY A 1 188 ? -4.872 -6.811 6.394 1.00 84.69 188 GLY A C 1
ATOM 1434 O O . GLY A 1 188 ? -5.919 -6.258 6.048 1.00 84.69 188 GLY A O 1
ATOM 1435 N N . ASN A 1 189 ? -4.678 -7.302 7.615 1.00 89.88 189 ASN A N 1
ATOM 1436 C CA . ASN A 1 189 ? -5.706 -7.333 8.657 1.00 89.88 189 ASN A CA 1
ATOM 1437 C C . ASN A 1 189 ? -5.746 -6.075 9.538 1.00 89.88 189 ASN A C 1
ATOM 1439 O O . ASN A 1 189 ? -6.708 -5.881 10.274 1.00 89.88 189 ASN A O 1
ATOM 1443 N N . ALA A 1 190 ? -4.783 -5.158 9.390 1.00 93.06 190 ALA A N 1
ATOM 1444 C CA . ALA A 1 190 ? -4.810 -3.861 10.056 1.00 93.06 190 ALA A CA 1
ATOM 1445 C C . ALA A 1 190 ? -5.740 -2.878 9.321 1.00 93.06 190 ALA A C 1
ATOM 1447 O O . ALA A 1 190 ? -5.582 -2.621 8.118 1.00 93.06 190 ALA A O 1
ATOM 1448 N N . LYS A 1 191 ? -6.703 -2.305 10.047 1.00 95.31 191 LYS A N 1
ATOM 1449 C CA . LYS A 1 191 ? -7.658 -1.299 9.565 1.00 95.31 191 LYS A CA 1
ATOM 1450 C C . LYS A 1 191 ? -7.697 -0.122 10.538 1.00 95.31 191 LYS A C 1
ATOM 1452 O O . LYS A 1 191 ? -7.999 -0.299 11.715 1.00 95.31 191 LYS A O 1
ATOM 1457 N N . LYS A 1 192 ? -7.409 1.081 10.034 1.00 95.94 192 LYS A N 1
ATOM 1458 C CA . LYS A 1 192 ? -7.442 2.332 10.806 1.00 95.94 192 LYS A CA 1
ATOM 1459 C C . LYS A 1 192 ? -8.153 3.435 10.041 1.00 95.94 192 LYS A C 1
ATOM 1461 O O . LYS A 1 192 ? -7.844 3.634 8.870 1.00 95.94 192 LYS A O 1
ATOM 1466 N N . GLY A 1 193 ? -9.067 4.158 10.677 1.00 96.62 193 GLY A N 1
ATOM 1467 C CA . GLY A 1 193 ? -9.813 5.264 10.058 1.00 96.62 193 GLY A CA 1
ATOM 1468 C C . GLY A 1 193 ? -11.311 4.994 9.940 1.00 96.62 193 GLY A C 1
ATOM 1469 O O . GLY A 1 193 ? -11.860 4.236 10.724 1.00 96.62 193 GLY A O 1
ATOM 1470 N N . ASP A 1 194 ? -11.985 5.617 8.978 1.00 97.00 194 ASP A N 1
ATOM 1471 C CA . ASP A 1 194 ? -13.446 5.658 8.874 1.00 97.00 194 ASP A CA 1
ATOM 1472 C C . ASP A 1 194 ? -13.986 4.658 7.838 1.00 97.00 194 ASP A C 1
ATOM 1474 O O . ASP A 1 194 ? -13.763 4.786 6.624 1.00 97.00 194 ASP A O 1
ATOM 1478 N N . PHE A 1 195 ? -14.779 3.699 8.308 1.00 97.69 195 PHE A N 1
ATOM 1479 C CA . PHE A 1 195 ? -15.342 2.610 7.513 1.00 97.69 195 PHE A CA 1
ATOM 1480 C C . PHE A 1 195 ? -16.862 2.559 7.645 1.00 97.69 195 PHE A C 1
ATOM 1482 O O . PHE A 1 195 ? -17.457 3.134 8.559 1.00 97.69 195 PHE A O 1
ATOM 1489 N N . ARG A 1 196 ? -17.496 1.851 6.711 1.00 96.94 196 ARG A N 1
ATOM 1490 C CA . ARG A 1 196 ? -18.869 1.387 6.876 1.00 96.94 196 ARG A CA 1
ATOM 1491 C C . ARG A 1 196 ? -18.857 -0.063 7.343 1.00 96.94 196 ARG A C 1
ATOM 1493 O O . ARG A 1 196 ? -18.202 -0.884 6.716 1.00 96.94 196 ARG A O 1
ATOM 1500 N N . ILE A 1 197 ? -19.585 -0.364 8.407 1.00 97.06 197 ILE A N 1
ATOM 1501 C CA . ILE A 1 197 ? -19.691 -1.683 9.027 1.00 97.06 197 ILE A CA 1
ATOM 1502 C C . ILE A 1 197 ? -21.129 -2.175 8.886 1.00 97.06 197 ILE A C 1
ATOM 1504 O O . ILE A 1 197 ? -22.075 -1.406 9.085 1.00 97.06 197 ILE A O 1
ATOM 1508 N N . SER A 1 198 ? -21.298 -3.435 8.488 1.00 93.75 198 SER A N 1
ATOM 1509 C CA . SER A 1 198 ? -22.625 -4.040 8.345 1.00 93.75 198 SER A CA 1
ATOM 1510 C C . SER A 1 198 ? -23.345 -4.075 9.698 1.00 93.75 198 SER A C 1
ATOM 1512 O O . SER A 1 198 ? -22.724 -4.342 10.722 1.00 93.75 198 SER A O 1
ATOM 1514 N N . GLY A 1 199 ? -24.634 -3.731 9.723 1.00 92.38 199 GLY A N 1
ATOM 1515 C CA . GLY A 1 199 ? -25.436 -3.634 10.952 1.00 92.38 199 GLY A CA 1
ATOM 1516 C C . GLY A 1 199 ? -25.206 -2.377 11.806 1.00 92.38 199 GLY A C 1
ATOM 1517 O O . GLY A 1 199 ? -26.151 -1.913 12.427 1.00 92.38 199 GLY A O 1
ATOM 1518 N N . ILE A 1 200 ? -24.010 -1.779 11.777 1.00 93.38 200 ILE A N 1
ATOM 1519 C CA . ILE A 1 200 ? -23.645 -0.622 12.625 1.00 93.38 200 ILE A CA 1
ATOM 1520 C C . ILE A 1 200 ? -23.711 0.709 11.854 1.00 93.38 200 ILE A C 1
ATOM 1522 O O . ILE A 1 200 ? -24.059 1.752 12.395 1.00 93.38 200 ILE A O 1
ATOM 1526 N N . GLY A 1 201 ? -23.391 0.712 10.558 1.00 94.31 201 GLY A N 1
ATOM 1527 C CA . GLY A 1 201 ? -23.300 1.945 9.777 1.00 94.31 201 GLY A CA 1
ATOM 1528 C C . GLY A 1 201 ? -21.886 2.523 9.781 1.00 94.31 201 GLY A C 1
ATOM 1529 O O . GLY A 1 201 ? -20.946 1.829 9.407 1.00 94.31 201 GLY A O 1
ATOM 1530 N N . ARG A 1 202 ? -21.713 3.818 10.064 1.00 95.75 202 ARG A N 1
ATOM 1531 C CA . ARG A 1 202 ? -20.385 4.455 10.016 1.00 95.75 202 ARG A CA 1
ATOM 1532 C C . ARG A 1 202 ? -19.655 4.216 11.335 1.00 95.75 202 ARG A C 1
ATOM 1534 O O . ARG A 1 202 ? -20.173 4.587 12.377 1.00 95.75 202 ARG A O 1
ATOM 1541 N N . ALA A 1 203 ? -18.444 3.672 11.271 1.00 97.19 203 ALA A N 1
ATOM 1542 C CA . ALA A 1 203 ? -17.612 3.481 12.451 1.00 97.19 203 ALA A CA 1
ATOM 1543 C C . ALA A 1 203 ? -16.153 3.843 12.176 1.00 97.19 203 ALA A C 1
ATOM 1545 O O . ALA A 1 203 ? -15.644 3.668 11.060 1.00 97.19 203 ALA A O 1
ATOM 1546 N N . ARG A 1 204 ? -15.467 4.317 13.215 1.00 97.38 204 ARG A N 1
ATOM 1547 C CA . ARG A 1 204 ? -14.017 4.469 13.200 1.00 97.38 204 ARG A CA 1
ATOM 1548 C C . ARG A 1 204 ? -13.357 3.197 13.712 1.00 97.38 204 ARG A C 1
ATOM 1550 O O . ARG A 1 204 ? -13.621 2.751 14.822 1.00 97.38 204 ARG A O 1
ATOM 1557 N N . LEU A 1 205 ? -12.480 2.633 12.896 1.00 97.69 205 LEU A N 1
ATOM 1558 C CA . LEU A 1 205 ? -11.738 1.428 13.215 1.00 97.69 205 LEU A CA 1
ATOM 1559 C C . LEU A 1 205 ? -10.340 1.755 13.723 1.00 97.69 205 LEU A C 1
ATOM 1561 O O . LEU A 1 205 ? -9.658 2.618 13.163 1.00 97.69 205 LEU A O 1
ATOM 1565 N N . PHE A 1 206 ? -9.903 0.981 14.709 1.00 97.38 206 PHE A N 1
ATOM 1566 C CA . PHE A 1 206 ? -8.506 0.792 15.075 1.00 97.38 206 PHE A CA 1
ATOM 1567 C C . PHE A 1 206 ? -8.269 -0.687 15.376 1.00 97.38 206 PHE A C 1
ATOM 1569 O O . PHE A 1 206 ? -8.052 -1.066 16.523 1.00 97.38 206 PHE A O 1
ATOM 1576 N N . VAL A 1 207 ? -8.391 -1.526 14.347 1.00 96.81 207 VAL A N 1
ATOM 1577 C CA . VAL A 1 207 ? -8.393 -2.981 14.523 1.00 96.81 207 VAL A CA 1
ATOM 1578 C C . VAL A 1 207 ? -7.248 -3.668 13.800 1.00 96.81 207 VAL A C 1
ATOM 1580 O O . VAL A 1 207 ? -6.870 -3.285 12.690 1.00 96.81 207 VAL A O 1
ATOM 1583 N N . ASN A 1 208 ? -6.757 -4.749 14.395 1.00 95.69 208 ASN A N 1
ATOM 1584 C CA . ASN A 1 208 ? -6.192 -5.867 13.654 1.00 95.69 208 ASN A CA 1
ATOM 1585 C C . ASN A 1 208 ? -7.185 -7.035 13.690 1.00 95.69 208 ASN A C 1
ATOM 1587 O O . ASN A 1 208 ? -7.411 -7.606 14.752 1.00 95.69 208 ASN A O 1
ATOM 1591 N N . ILE A 1 209 ? -7.769 -7.374 12.537 1.00 94.69 209 ILE A N 1
ATOM 1592 C CA . ILE A 1 209 ? -8.849 -8.369 12.411 1.00 94.69 209 ILE A CA 1
ATOM 1593 C C . ILE A 1 209 ? -8.409 -9.774 12.870 1.00 94.69 209 ILE A C 1
ATOM 1595 O O . ILE A 1 209 ? -9.242 -10.542 13.335 1.00 94.69 209 ILE A O 1
ATOM 1599 N N . ASP A 1 210 ? -7.113 -10.099 12.821 1.00 93.56 210 ASP A N 1
ATOM 1600 C CA . ASP A 1 210 ? -6.600 -11.409 13.264 1.00 93.56 210 ASP A CA 1
ATOM 1601 C C . ASP A 1 210 ? -6.454 -11.535 14.789 1.00 93.56 210 ASP A C 1
ATOM 1603 O O . ASP A 1 210 ? -5.944 -12.544 15.275 1.00 93.56 210 ASP A O 1
ATOM 1607 N N . ARG A 1 211 ? -6.816 -10.500 15.555 1.00 95.12 211 ARG A N 1
ATOM 1608 C CA . ARG A 1 211 ? -6.568 -10.429 17.003 1.00 95.12 211 ARG A CA 1
ATOM 1609 C C . ARG A 1 211 ? -7.854 -10.188 17.806 1.00 95.12 211 ARG A C 1
ATOM 1611 O O . ARG A 1 211 ? -7.950 -9.157 18.463 1.00 95.12 211 ARG A O 1
ATOM 1618 N N . PRO A 1 212 ? -8.859 -11.074 17.740 1.00 96.69 212 PRO A N 1
ATOM 1619 C CA . PRO A 1 212 ? -10.032 -10.951 18.602 1.00 96.69 212 PRO A CA 1
ATOM 1620 C C . PRO A 1 212 ? -9.647 -11.023 20.096 1.00 96.69 212 PRO A C 1
ATOM 1622 O O . PRO A 1 212 ? -8.593 -11.581 20.421 1.00 96.69 212 PRO A O 1
ATOM 1625 N N . PRO A 1 213 ? -10.493 -10.509 21.008 1.00 98.38 213 PRO A N 1
ATOM 1626 C CA . PRO A 1 213 ? -11.775 -9.835 20.763 1.00 98.38 213 PRO A CA 1
ATOM 1627 C C . PRO A 1 213 ? -11.615 -8.365 20.323 1.00 98.38 213 PRO A C 1
ATOM 1629 O O . PRO A 1 213 ? -10.505 -7.862 20.158 1.00 98.38 213 PRO A O 1
ATOM 1632 N N . PHE A 1 214 ? -12.735 -7.670 20.125 1.00 98.56 214 PHE A N 1
ATOM 1633 C CA . PHE A 1 214 ? -12.812 -6.252 19.764 1.00 98.56 214 PHE A CA 1
ATOM 1634 C C . PHE A 1 214 ? -13.748 -5.511 20.715 1.00 98.56 214 PHE A C 1
ATOM 1636 O O . PHE A 1 214 ? -14.755 -6.058 21.144 1.00 98.56 214 PHE A O 1
ATOM 1643 N N . ILE A 1 215 ? -13.459 -4.250 21.006 1.00 98.62 215 ILE A N 1
ATOM 1644 C CA . ILE A 1 215 ? -14.336 -3.375 21.783 1.00 98.62 215 ILE A CA 1
ATOM 1645 C C . ILE A 1 215 ? -15.146 -2.540 20.798 1.00 98.62 215 ILE A C 1
ATOM 1647 O O . ILE A 1 215 ? -14.570 -1.765 20.030 1.00 98.62 215 ILE A O 1
ATOM 1651 N N . TYR A 1 216 ? -16.464 -2.707 20.817 1.00 98.50 216 TYR A N 1
ATOM 1652 C CA . TYR A 1 216 ? -17.412 -1.772 20.229 1.00 98.50 216 TYR A CA 1
ATOM 1653 C C . TYR A 1 216 ? -17.756 -0.707 21.262 1.00 98.50 216 TYR A C 1
ATOM 1655 O O . TYR A 1 216 ? -18.034 -1.017 22.418 1.00 98.50 216 TYR A O 1
ATOM 1663 N N . LEU A 1 217 ? -17.712 0.549 20.840 1.00 98.19 217 LEU A N 1
ATOM 1664 C CA . LEU A 1 217 ? -18.057 1.686 21.675 1.00 98.19 217 LEU A CA 1
ATOM 1665 C C . LEU A 1 217 ? -18.882 2.658 20.841 1.00 98.19 217 LEU A C 1
ATOM 1667 O O . LEU A 1 217 ? -18.402 3.181 19.831 1.00 98.19 217 LEU A O 1
ATOM 1671 N N . GLU A 1 218 ? -20.121 2.889 21.250 1.00 97.94 218 GLU A N 1
ATOM 1672 C CA . GLU A 1 218 ? -21.002 3.865 20.625 1.00 97.94 218 GLU A CA 1
ATOM 1673 C C . GLU A 1 218 ? -20.937 5.181 21.392 1.00 97.94 218 GLU A C 1
ATOM 1675 O O . GLU A 1 218 ? -21.062 5.209 22.616 1.00 97.94 218 GLU A O 1
ATOM 1680 N N . THR A 1 219 ? -20.724 6.280 20.672 1.00 96.38 219 THR A N 1
ATOM 1681 C CA . THR A 1 219 ? -20.882 7.630 21.210 1.00 96.38 219 THR A CA 1
ATOM 1682 C C . THR A 1 219 ? -22.056 8.331 20.541 1.00 96.38 219 THR A C 1
ATOM 1684 O O . THR A 1 219 ? -22.550 7.915 19.492 1.00 96.38 219 THR A O 1
ATOM 1687 N N . THR A 1 220 ? -22.438 9.483 21.087 1.00 95.31 220 THR A N 1
ATOM 1688 C CA . THR A 1 220 ? -23.436 10.368 20.468 1.00 95.31 220 THR A CA 1
ATOM 1689 C C . THR A 1 220 ? -23.074 10.853 19.051 1.00 95.31 220 THR A C 1
ATOM 1691 O O . THR A 1 220 ? -23.971 11.278 18.323 1.00 95.31 220 THR A O 1
ATOM 1694 N N . ASP A 1 221 ? -21.796 10.805 18.636 1.00 90.75 221 ASP A N 1
ATOM 1695 C CA . ASP A 1 221 ? -21.331 11.276 17.318 1.00 90.75 221 ASP A CA 1
ATOM 1696 C C . ASP A 1 221 ? -20.889 10.164 16.350 1.00 90.75 221 ASP A C 1
ATOM 1698 O O . ASP A 1 221 ? -21.026 10.326 15.132 1.00 90.75 221 ASP A O 1
ATOM 1702 N N . THR A 1 222 ? -20.327 9.055 16.838 1.00 92.44 222 THR A N 1
ATOM 1703 C CA . THR A 1 222 ? -19.842 7.959 15.990 1.00 92.44 222 THR A CA 1
ATOM 1704 C C . THR A 1 222 ? -19.677 6.662 16.772 1.00 92.44 222 THR A C 1
ATOM 1706 O O . THR A 1 222 ? -19.324 6.656 17.943 1.00 92.44 222 THR A O 1
ATOM 1709 N N . SER A 1 223 ? -19.768 5.528 16.087 1.00 97.25 223 SER A N 1
ATOM 1710 C CA . SER A 1 223 ? -19.279 4.277 16.661 1.00 97.25 223 SER A CA 1
ATOM 1711 C C . SER A 1 223 ? -17.772 4.120 16.461 1.00 97.25 223 SER A C 1
ATOM 1713 O O . SER A 1 223 ? -17.203 4.592 15.466 1.00 97.25 223 SER A O 1
ATOM 1715 N N . LEU A 1 224 ? -17.129 3.417 17.384 1.00 98.12 224 LEU A N 1
ATOM 1716 C CA . LEU A 1 224 ? -15.745 2.980 17.315 1.00 98.12 224 LEU A CA 1
ATOM 1717 C C . LEU A 1 224 ? -15.686 1.458 17.462 1.00 98.12 224 LEU A C 1
ATOM 1719 O O . LEU A 1 224 ? -16.447 0.875 18.227 1.00 98.12 224 LEU A O 1
ATOM 1723 N N . ILE A 1 225 ? -14.764 0.822 16.738 1.00 98.31 225 ILE A N 1
ATOM 1724 C CA . ILE A 1 225 ? -14.381 -0.573 16.981 1.00 98.31 225 ILE A CA 1
ATOM 1725 C C . ILE A 1 225 ? -12.861 -0.644 17.039 1.00 98.31 225 ILE A C 1
ATOM 1727 O O . ILE A 1 225 ? -12.180 -0.166 16.123 1.00 98.31 225 ILE A O 1
ATOM 1731 N N . PHE A 1 226 ? -12.314 -1.211 18.108 1.00 98.19 226 PHE A N 1
ATOM 1732 C CA . PHE A 1 226 ? -10.871 -1.242 18.327 1.00 98.19 226 PHE A CA 1
ATOM 1733 C C . PHE A 1 226 ? -10.421 -2.443 19.162 1.00 98.19 226 PHE A C 1
ATOM 1735 O O . PHE A 1 226 ? -11.209 -3.025 19.896 1.00 98.19 226 PHE A O 1
ATOM 1742 N N . ASN A 1 227 ? -9.149 -2.819 19.040 1.00 97.94 227 ASN A N 1
ATOM 1743 C CA . ASN A 1 227 ? -8.506 -3.820 19.891 1.00 97.94 227 ASN A CA 1
ATOM 1744 C C . ASN A 1 227 ? -7.061 -3.420 20.212 1.00 97.94 227 ASN A C 1
ATOM 1746 O O . ASN A 1 227 ? -6.434 -2.649 19.482 1.00 97.94 227 ASN A O 1
ATOM 1750 N N . ALA A 1 228 ? -6.551 -3.936 21.326 1.00 96.88 228 ALA A N 1
ATOM 1751 C CA . ALA A 1 228 ? -5.186 -3.704 21.775 1.00 96.88 228 ALA A CA 1
ATOM 1752 C C . ALA A 1 228 ? -4.182 -4.610 21.040 1.00 96.88 228 ALA A C 1
ATOM 1754 O O . ALA A 1 228 ? -4.487 -5.194 19.993 1.00 96.88 228 ALA A O 1
ATOM 1755 N N . ALA A 1 229 ? -2.943 -4.695 21.538 1.00 94.25 229 ALA A N 1
ATOM 1756 C CA . ALA A 1 229 ? -1.921 -5.489 20.869 1.00 94.25 229 ALA A CA 1
ATOM 1757 C C . ALA A 1 229 ? -2.262 -6.986 20.873 1.00 94.25 229 ALA A C 1
ATOM 1759 O O . ALA A 1 229 ? -1.927 -7.673 19.902 1.00 94.25 229 ALA A O 1
ATOM 1760 N N . ASP A 1 230 ? -2.954 -7.467 21.903 1.00 96.25 230 ASP A N 1
ATOM 1761 C CA . ASP A 1 230 ? -3.410 -8.846 22.041 1.00 96.25 230 ASP A CA 1
ATOM 1762 C C . ASP A 1 230 ? -4.742 -8.961 22.809 1.00 96.25 230 ASP A C 1
ATOM 1764 O O . ASP A 1 230 ? -5.362 -7.965 23.195 1.00 96.25 230 ASP A O 1
ATOM 1768 N N . GLU A 1 231 ? -5.208 -10.201 22.977 1.00 97.69 231 GLU A N 1
ATOM 1769 C CA . GLU A 1 231 ? -6.462 -10.519 23.659 1.00 97.69 231 GLU A CA 1
ATOM 1770 C C . GLU A 1 231 ? -6.466 -10.065 25.124 1.00 97.69 231 GLU A C 1
ATOM 1772 O O . GLU A 1 231 ? -7.460 -9.496 25.579 1.00 97.69 231 GLU A O 1
ATOM 1777 N N . ALA A 1 232 ? -5.377 -10.301 25.860 1.00 97.94 232 ALA A N 1
ATOM 1778 C CA . ALA A 1 232 ? -5.311 -9.991 27.283 1.00 97.94 232 ALA A CA 1
ATOM 1779 C C . ALA A 1 232 ? -5.379 -8.477 27.501 1.00 97.94 232 ALA A C 1
ATOM 1781 O O . ALA A 1 232 ? -6.199 -8.012 28.291 1.00 97.94 232 ALA A O 1
ATOM 1782 N N . GLU A 1 233 ? -4.598 -7.713 26.733 1.00 97.94 233 GLU A N 1
ATOM 1783 C CA . GLU A 1 233 ? -4.648 -6.251 26.754 1.00 97.94 233 GLU A CA 1
ATOM 1784 C C . GLU A 1 233 ? -6.022 -5.714 26.327 1.00 97.94 233 GLU A C 1
ATOM 1786 O O . GLU A 1 233 ? -6.506 -4.732 26.885 1.00 97.94 233 GLU A O 1
ATOM 1791 N N . THR A 1 234 ? -6.687 -6.356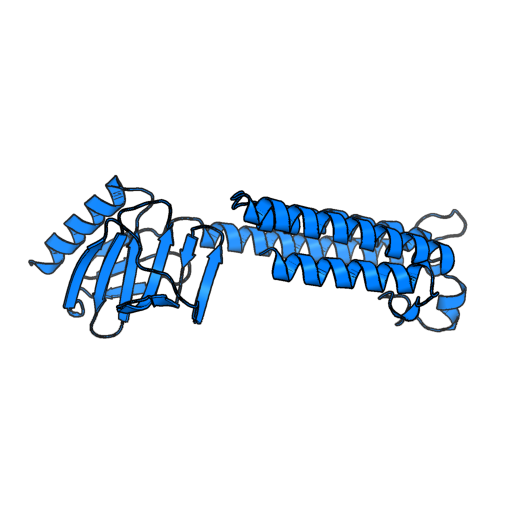 25.358 1.00 98.44 234 THR A N 1
ATOM 1792 C CA . THR A 1 234 ? -8.014 -5.911 24.902 1.00 98.44 234 THR A CA 1
ATOM 1793 C C . THR A 1 234 ? -9.073 -6.134 25.977 1.00 98.44 234 THR A C 1
ATOM 1795 O O . THR A 1 234 ? -9.892 -5.251 26.232 1.00 98.44 234 THR A O 1
ATOM 1798 N N . ARG A 1 235 ? -9.062 -7.298 26.634 1.00 98.56 235 ARG A N 1
ATOM 1799 C CA . ARG A 1 235 ? -10.001 -7.591 27.723 1.00 98.56 235 ARG A CA 1
ATOM 1800 C C . ARG A 1 235 ? -9.740 -6.705 28.940 1.00 98.56 235 ARG A C 1
ATOM 1802 O O . ARG A 1 235 ? -10.703 -6.229 29.532 1.00 98.56 235 ARG A O 1
ATOM 1809 N N . ASP A 1 236 ? -8.479 -6.445 29.280 1.00 98.19 236 ASP A N 1
ATOM 1810 C CA . ASP A 1 236 ? -8.119 -5.526 30.365 1.00 98.19 236 ASP A CA 1
ATOM 1811 C C . ASP A 1 236 ? -8.607 -4.098 30.079 1.00 98.19 236 ASP A C 1
ATOM 1813 O O . ASP A 1 236 ? -9.312 -3.503 30.894 1.00 98.19 236 ASP A O 1
ATOM 1817 N N . LEU A 1 237 ? -8.355 -3.587 28.869 1.00 98.31 237 LEU A N 1
ATOM 1818 C CA . LEU A 1 237 ? -8.852 -2.281 28.434 1.00 98.31 237 LEU A CA 1
ATOM 1819 C C . LEU A 1 237 ? -10.383 -2.187 28.507 1.00 98.31 237 LEU A C 1
ATOM 1821 O O . LEU A 1 237 ? -10.918 -1.169 28.941 1.00 98.31 237 LEU A O 1
ATOM 1825 N N . TYR A 1 238 ? -11.096 -3.245 28.116 1.00 98.50 238 TYR A N 1
ATOM 1826 C CA . TYR A 1 238 ? -12.552 -3.297 28.233 1.00 98.50 238 TYR A CA 1
ATOM 1827 C C . TYR A 1 238 ? -13.018 -3.182 29.694 1.00 98.50 238 TYR A C 1
ATOM 1829 O O . TYR A 1 238 ? -13.936 -2.416 29.982 1.00 98.50 238 TYR A O 1
ATOM 1837 N N . GLN A 1 239 ? -12.358 -3.872 30.633 1.00 98.31 239 GLN A N 1
ATOM 1838 C CA . GLN A 1 239 ? -12.680 -3.758 32.063 1.00 98.31 239 GLN A CA 1
ATOM 1839 C C . GLN A 1 239 ? -12.395 -2.357 32.618 1.00 98.31 239 GLN A C 1
ATOM 1841 O O . GLN A 1 239 ? -13.192 -1.829 33.398 1.00 98.31 239 GLN A O 1
ATOM 1846 N N . GLN A 1 240 ? -11.298 -1.722 32.193 1.00 97.88 240 GLN A N 1
ATOM 1847 C CA . GLN A 1 240 ? -11.001 -0.337 32.566 1.00 97.88 240 GLN A CA 1
ATOM 1848 C C . GLN A 1 240 ? -12.093 0.626 32.070 1.00 97.88 240 GLN A C 1
ATOM 1850 O O . GLN A 1 240 ? -12.578 1.448 32.842 1.00 97.88 240 GLN A O 1
ATOM 1855 N N . ILE A 1 241 ? -12.548 0.474 30.820 1.00 98.06 241 ILE A N 1
ATOM 1856 C CA . ILE A 1 241 ? -13.649 1.271 30.252 1.00 98.06 241 ILE A CA 1
ATOM 1857 C C . ILE A 1 241 ? -14.947 1.080 31.047 1.00 98.06 241 ILE A C 1
ATOM 1859 O O . ILE A 1 241 ? -15.602 2.062 31.391 1.00 98.06 241 ILE A O 1
ATOM 1863 N N . LEU A 1 242 ? -15.311 -0.162 31.379 1.00 97.50 242 LEU A N 1
ATOM 1864 C CA . LEU A 1 242 ? -16.503 -0.433 32.189 1.00 97.50 242 LEU A CA 1
ATOM 1865 C C . LEU A 1 242 ? -16.412 0.193 33.582 1.00 97.50 242 LEU A C 1
ATOM 1867 O O . LEU A 1 242 ? -17.415 0.664 34.111 1.00 97.50 242 LEU A O 1
ATOM 1871 N N . THR A 1 243 ? -15.227 0.199 34.188 1.00 96.12 243 THR A N 1
ATOM 1872 C CA . THR A 1 243 ? -15.028 0.785 35.519 1.00 96.12 243 THR A CA 1
ATOM 1873 C C . THR A 1 243 ? -15.267 2.292 35.497 1.00 96.12 243 THR A C 1
ATOM 1875 O O . THR A 1 243 ? -15.901 2.815 36.405 1.00 96.12 243 THR A O 1
ATOM 1878 N N . GLU A 1 244 ? -14.812 2.980 34.452 1.00 95.31 244 GLU A N 1
ATOM 1879 C CA . 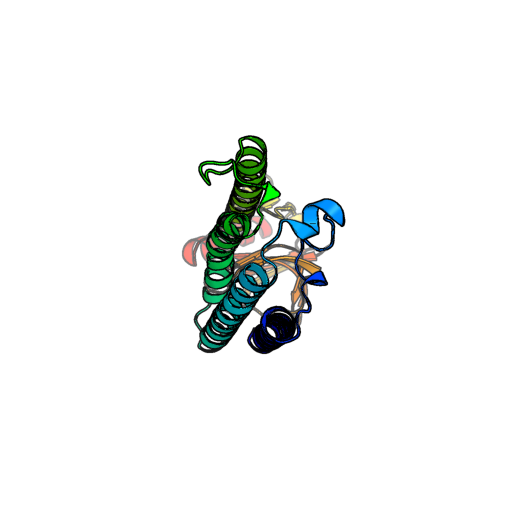GLU A 1 244 ? -14.993 4.428 34.287 1.00 95.31 244 GLU A CA 1
ATOM 1880 C C . GLU A 1 244 ? -16.436 4.820 33.956 1.00 95.31 244 GLU A C 1
ATOM 1882 O O . GLU A 1 244 ? -16.909 5.844 34.430 1.00 95.31 244 GLU A O 1
ATOM 1887 N N . LEU A 1 245 ? -17.164 4.000 33.191 1.00 93.62 245 LEU A N 1
ATOM 1888 C CA . LEU A 1 245 ? -18.574 4.258 32.862 1.00 93.62 245 LEU A CA 1
ATOM 1889 C C . LEU A 1 245 ? -19.533 4.062 34.047 1.00 93.62 245 LEU A C 1
ATOM 1891 O O . LEU A 1 245 ? -20.661 4.545 34.001 1.00 93.62 245 LEU A O 1
ATOM 1895 N N . ASN A 1 246 ? -19.106 3.334 35.081 1.00 89.12 246 ASN A N 1
ATOM 1896 C CA . ASN A 1 246 ? -19.902 3.061 36.281 1.00 89.12 246 ASN A CA 1
ATOM 1897 C C . ASN A 1 246 ? -19.613 4.027 37.450 1.00 89.12 246 ASN A C 1
ATOM 1899 O O . ASN A 1 246 ? -20.198 3.850 38.523 1.00 89.12 246 ASN A O 1
ATOM 1903 N N . GLN A 1 247 ? -18.704 4.993 37.275 1.00 74.06 247 GLN A N 1
ATOM 1904 C CA . GLN A 1 247 ? -18.424 6.062 38.247 1.00 74.06 247 GLN A CA 1
ATOM 1905 C C . GLN A 1 247 ? -19.393 7.235 38.080 1.00 74.06 247 GLN A C 1
ATOM 1907 O O . GLN A 1 247 ? -19.800 7.790 39.127 1.00 74.06 247 GLN A O 1
#

Radius of gyration: 25.55 Å; chains: 1; bounding box: 60×35×72 Å

pLDDT: mean 93.72, std 4.51, range [74.06, 98.75]

Foldseek 3Di:
DQVVLLVLLVVLQVQLCCLQPVVVLCPPPPLVPDPPVQNVQFQSNVLSNVSSVLSNVLSVLSNVLSVVVVVVPLCSVVVSVVVVLVSVLVSLVVSLQRRRVQADPVRDGDPVSVVVSVVVNVVSVVVVVVVVVVVCQQPAAWDWDDDPQWIWTDTDLTDIDRLVFWDDKDWAQAAADWADDPDFDDGRQGTAQWTQGPPFGIEGEGDRRVADIWMWIDGPVHIYIYAGPHDVRRVVVSVVSVVSNVD

Sequence (247 aa):
MIIVSSFISVMLVVFGLLIKYKQAYWLIAGYNTMPREKQKNVDTEGLGRFIGNTMFVLAGVTLAGGVLSELGVVFMPAATFMLYIPIVIYIVIRAQKFDGNTRDAEGKMTPQSKGTAYVVVGILALVAIGLGVLYYHTVTPPSYTIENGVLNISGMYGRKVEFSTVTDVELLETMPEVGYRSNGAAIGNAKKGDFRISGIGRARLFVNIDRPPFIYLETTDTSLIFNAADEAETRDLYQQILTELNQ

Secondary structure (DSSP, 8-state):
-HHHHHHHHHHHHHHHHHHHHS--GGGSTTTTTS-HHHHTTB-HHHHHHHHHHHHHHHHHHHHHHHHHHHTT-TTHHHHHHHHHHHHHHHHHHHHGGGBGGGB-TTSPBPHHHHHHHHHHHHHHHHHHHHHHHHHHHHHSPPPEEEETTEEEE-STT-EEEEGGGEEEEEEESSPPPEEEEEEEEEETTEEEEEEEETTTEEEEEEEETTS--EEEEEESS-EEEE--SSHHHHHHHHHHHHHHHT-